Protein AF-A0A3P7J9W4-F1 (afdb_monomer)

Mean predicted aligned error: 9.96 Å

Sequence (194 aa):
MDRKEEIIEPLGSCYSLLPATFELIVKFFDTGDEQLAQITYQTVGCAVRHVGAPAVLAVIPLDIDPNAAVLSTEFTRSWLIPVLRVNLHNAPLAYFASHILPIAVKIYRLGTLDPVPQRLYTTLQMQLWELLPAFCDSPSDLEESFPHLAPVLGAAMNERDDLKLTILSALRRIVRFALQPDAPERVEVYFLSF

Solvent-accessible surface area (backbone atoms only — not comparable to full-atom values): 10965 Å² total; per-residue (Å²): 139,75,79,67,63,76,58,49,56,65,50,52,58,54,59,69,46,45,54,64,52,49,53,51,42,52,54,45,38,74,69,69,42,69,69,49,36,54,52,38,50,51,53,52,21,53,40,21,42,75,71,25,52,71,63,48,39,72,66,56,56,62,83,70,65,62,82,53,94,68,78,78,92,72,57,87,40,56,73,51,52,66,36,47,44,76,22,51,41,64,28,48,45,54,51,45,64,69,60,49,45,52,36,28,53,44,35,46,57,53,33,73,75,43,86,85,56,26,67,61,30,50,50,50,26,50,55,54,53,59,32,49,34,29,35,27,58,38,44,68,39,52,85,74,32,42,74,69,46,47,61,57,52,52,51,45,47,74,78,29,76,87,44,36,66,49,51,52,50,16,52,52,30,37,54,54,50,69,65,40,93,82,51,76,79,80,76,77,77,74,85,70,84,130

InterPro domains:
  IPR012978 RRP12, HEAT domain [PF08161] (39-177)
  IPR052087 Ribosomal RNA-processing protein RRP12 [PTHR48287] (36-176)

Organism: Strongylus vulgaris (NCBI:txid40348)

Radius of gyration: 19.19 Å; Cα contacts (8 Å, |Δi|>4): 168; chains: 1; bounding box: 58×45×49 Å

Secondary structure (DSSP, 8-state):
--SSHHHHHHHHHHHHHHHHHHHHHHHHHTTT-HHHHHHHHHHHHHHHHHT-HHHHHHHS-----TT-SS--SS-TTTTHHHHHHHH--SB-HHHIIIIIHHHHHHHHHHHTT-SSSHHHHHHHHHHHHTTHHHHTTSBSSHHHHHHHHHHHHHHHHHH-GGGHHHHHHHHHHHHHHHTSTTSS----------

Nearest PDB structures (foldseek):
  7wtu-assembly1_K  TM=8.892E-01  e=1.777E-06  Homo sapiens
  6tl3-assembly1_A-2  TM=3.211E-01  e=4.725E+00  Homo sapiens
  5l4k-assembly1_N  TM=2.543E-01  e=7.614E+00  Homo sapiens

Foldseek 3Di:
DDPPVVVVVVVVVVLVCLLVVLVVLVVQVVVVDPVSVVVSLVVLLVCCQPVNDVSSCVSVPQQQDLPDPDGDLCSSSLVVLVSLLVRHAQYAPVCLVPPLQSSLVSLVVVLVPDPPSVVVSVVSSVSSLSSLLSCLQNHNQCVPNVVVCVVVLVVCCVVPVPNVVSSVSSVVNNVVNCPDPPHPDDPPPPPDDD

Structure (mmCIF, N/CA/C/O backbone):
data_AF-A0A3P7J9W4-F1
#
_entry.id   AF-A0A3P7J9W4-F1
#
loop_
_atom_site.group_PDB
_atom_site.id
_atom_site.type_symbol
_atom_site.label_atom_id
_atom_site.label_alt_id
_atom_site.label_comp_id
_atom_site.label_asym_id
_atom_site.label_entity_id
_atom_site.label_seq_id
_atom_site.pdbx_PDB_ins_code
_atom_site.Cartn_x
_atom_site.Cartn_y
_atom_site.Cartn_z
_atom_site.occupancy
_atom_site.B_iso_or_equiv
_atom_site.auth_seq_id
_atom_site.auth_comp_id
_atom_site.auth_asym_id
_atom_site.auth_atom_id
_atom_site.pdbx_PDB_model_num
ATOM 1 N N . MET A 1 1 ? -37.658 14.796 3.992 1.00 41.62 1 MET A N 1
ATOM 2 C CA . MET A 1 1 ? -37.726 14.805 2.526 1.00 41.62 1 MET A CA 1
ATOM 3 C C . MET A 1 1 ? -37.569 16.252 2.097 1.00 41.62 1 MET A C 1
ATOM 5 O O . MET A 1 1 ? -38.422 17.039 2.468 1.00 41.62 1 MET A O 1
ATOM 9 N N . ASP A 1 2 ? -36.488 16.760 1.518 1.00 44.03 2 ASP A N 1
ATOM 10 C CA . ASP A 1 2 ? -35.250 16.158 1.030 1.00 44.03 2 ASP A CA 1
ATOM 11 C C . ASP A 1 2 ? -34.199 17.267 0.917 1.00 44.03 2 ASP A C 1
ATOM 13 O O . ASP A 1 2 ? -34.283 18.121 0.051 1.00 44.03 2 ASP A O 1
ATOM 17 N N . ARG A 1 3 ? -33.219 17.300 1.830 1.00 41.03 3 ARG A N 1
ATOM 18 C CA . ARG A 1 3 ? -32.002 18.131 1.678 1.00 41.03 3 ARG A CA 1
ATOM 19 C C . ARG A 1 3 ? -30.751 17.298 1.400 1.00 41.03 3 ARG A C 1
ATOM 21 O O . ARG A 1 3 ? -29.678 17.853 1.204 1.00 41.03 3 ARG A O 1
ATOM 28 N N . LYS A 1 4 ? -30.879 15.966 1.418 1.00 39.81 4 LYS A N 1
ATOM 29 C CA . LYS A 1 4 ? -29.786 15.051 1.077 1.00 39.81 4 LYS A CA 1
ATOM 30 C C . LYS A 1 4 ? -29.728 14.779 -0.428 1.00 39.81 4 LYS A C 1
ATOM 32 O O . LYS A 1 4 ? -28.630 14.638 -0.939 1.00 39.81 4 LYS A O 1
ATOM 37 N N . GLU A 1 5 ? -30.857 14.780 -1.135 1.00 37.59 5 GLU A N 1
ATOM 38 C CA . GLU A 1 5 ? -30.894 14.465 -2.574 1.00 37.59 5 GLU A CA 1
ATOM 39 C C . GLU A 1 5 ? -30.347 15.597 -3.463 1.00 37.59 5 GLU A C 1
ATOM 41 O O . GLU A 1 5 ? -29.626 15.318 -4.414 1.00 37.59 5 GLU A O 1
ATOM 46 N N . GLU A 1 6 ? -30.540 16.869 -3.093 1.00 40.78 6 GLU A N 1
ATOM 47 C CA . GLU A 1 6 ? -30.066 18.033 -3.874 1.00 40.78 6 GLU A CA 1
ATOM 48 C C . GLU A 1 6 ? -28.531 18.204 -3.899 1.00 40.78 6 GLU A C 1
ATOM 50 O O . GLU A 1 6 ? -27.986 18.853 -4.788 1.00 40.78 6 GLU A O 1
ATOM 55 N N . ILE A 1 7 ? -27.807 17.616 -2.937 1.00 45.72 7 ILE A N 1
ATOM 56 C CA . ILE A 1 7 ? -26.333 17.687 -2.869 1.00 45.72 7 ILE A CA 1
ATOM 57 C C . ILE A 1 7 ? -25.689 16.513 -3.631 1.00 45.72 7 ILE A C 1
ATOM 59 O O . ILE A 1 7 ? -24.556 16.623 -4.104 1.00 45.72 7 ILE A O 1
ATOM 63 N N . ILE A 1 8 ? -26.404 15.394 -3.791 1.00 43.91 8 ILE A N 1
ATOM 64 C CA . ILE A 1 8 ? -25.870 14.168 -4.407 1.00 43.91 8 ILE A CA 1
ATOM 65 C C . ILE A 1 8 ? -25.761 14.306 -5.936 1.00 43.91 8 ILE A C 1
ATOM 67 O O . ILE A 1 8 ? -24.782 13.831 -6.514 1.00 43.91 8 ILE A O 1
ATOM 71 N N . GLU A 1 9 ? -26.691 15.005 -6.593 1.00 41.56 9 GLU A N 1
ATOM 72 C CA . GLU A 1 9 ? -26.644 15.237 -8.048 1.00 41.56 9 GLU A CA 1
ATOM 73 C C . GLU A 1 9 ? -25.405 16.019 -8.541 1.00 41.56 9 GLU A C 1
ATOM 75 O O . GLU A 1 9 ? -24.721 15.532 -9.450 1.00 41.56 9 GLU A O 1
ATOM 80 N N . PRO A 1 10 ? -25.036 17.187 -7.970 1.00 47.75 10 PRO A N 1
ATOM 81 C CA . PRO A 1 10 ? -23.851 17.922 -8.419 1.00 47.75 10 PRO A CA 1
ATOM 82 C C . PRO A 1 10 ? -22.545 17.184 -8.098 1.00 47.75 10 PRO A C 1
ATOM 84 O O . PRO A 1 10 ? -21.592 17.256 -8.877 1.00 47.75 10 PRO A O 1
ATOM 87 N N . LEU A 1 11 ? -22.504 16.422 -6.997 1.00 45.94 11 LEU A N 1
ATOM 88 C CA . LEU A 1 11 ? -21.378 15.541 -6.683 1.00 45.94 11 LEU A CA 1
ATOM 89 C C . LEU A 1 11 ? -21.226 14.447 -7.750 1.00 45.94 11 LEU A C 1
ATOM 91 O O . LEU A 1 11 ? -20.124 14.264 -8.264 1.00 45.94 11 LEU A O 1
ATOM 95 N N . GLY A 1 12 ? -22.315 13.776 -8.143 1.00 53.78 12 GLY A N 1
ATOM 96 C CA . GLY A 1 12 ? -22.308 12.738 -9.184 1.00 53.78 12 GLY A CA 1
ATOM 97 C C . GLY A 1 12 ? -21.793 13.229 -10.542 1.00 53.78 12 GLY A C 1
ATOM 98 O O . GLY A 1 12 ? -21.019 12.532 -11.200 1.00 53.78 12 GLY A O 1
ATOM 99 N N . SER A 1 13 ? -22.140 14.462 -10.926 1.00 54.91 13 SER A N 1
ATOM 100 C CA . SER A 1 13 ? -21.629 15.094 -12.151 1.00 54.91 13 SER A CA 1
ATOM 101 C C . SER A 1 13 ? -20.110 15.332 -12.091 1.00 54.91 13 SER A C 1
ATOM 103 O O . SER A 1 13 ? -19.390 14.986 -13.029 1.00 54.91 13 SER A O 1
ATOM 105 N N . CYS A 1 14 ? -19.580 15.798 -10.954 1.00 54.59 14 CYS A N 1
ATOM 106 C CA . CYS A 1 14 ? -18.133 15.944 -10.746 1.00 54.59 14 CYS A CA 1
ATOM 107 C C . CYS A 1 14 ? -17.393 14.592 -10.684 1.00 54.59 14 CYS A C 1
ATOM 109 O O . CYS A 1 14 ? -16.297 14.472 -11.237 1.00 54.59 14 CYS A O 1
ATOM 111 N N . TYR A 1 15 ? -17.993 13.555 -10.082 1.00 59.12 15 TYR A N 1
ATOM 112 C CA . TYR A 1 15 ? -17.439 12.192 -10.082 1.00 59.12 15 TYR A CA 1
ATOM 113 C C . TYR A 1 15 ? -17.370 11.586 -11.493 1.00 59.12 15 TYR A C 1
ATOM 115 O O . TYR A 1 15 ? -16.468 10.799 -11.773 1.00 59.12 15 TYR A O 1
ATOM 123 N N . SER A 1 16 ? -18.265 11.979 -12.406 1.00 65.06 16 SER A N 1
ATOM 124 C CA . SER A 1 16 ? -18.244 11.503 -13.798 1.00 65.06 16 SER A CA 1
ATOM 125 C C . SER A 1 16 ? -17.066 12.052 -14.619 1.00 65.06 16 SER A C 1
ATOM 127 O O . SER A 1 16 ? -16.602 11.401 -15.553 1.00 65.06 16 SER A O 1
ATOM 129 N N . LEU A 1 17 ? -16.540 13.224 -14.244 1.00 67.25 17 LEU A N 1
ATOM 1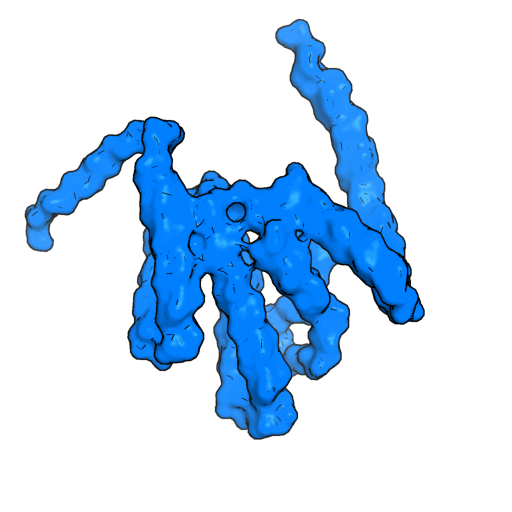30 C CA . LEU A 1 17 ? -15.395 13.869 -14.899 1.00 67.25 17 LEU A CA 1
ATOM 131 C C . LEU A 1 17 ? -14.050 13.429 -14.314 1.00 67.25 17 LEU A C 1
ATOM 133 O O . LEU A 1 17 ? -12.999 13.671 -14.914 1.00 67.25 17 LEU A O 1
ATOM 137 N N . LEU A 1 18 ? -14.083 12.781 -13.150 1.00 69.69 18 LEU A N 1
ATOM 138 C CA . LEU A 1 18 ? -12.914 12.311 -12.417 1.00 69.69 18 LEU A CA 1
ATOM 139 C C . LEU A 1 18 ? -12.002 11.440 -13.307 1.00 69.69 18 LEU A C 1
ATOM 141 O O . LEU A 1 18 ? -10.818 11.763 -13.392 1.00 69.69 18 LEU A O 1
ATOM 145 N N . PRO A 1 19 ? -12.509 10.436 -14.057 1.00 72.38 19 PRO A N 1
ATOM 146 C CA . PRO A 1 19 ? -11.666 9.595 -14.906 1.00 72.38 19 PRO A CA 1
ATOM 147 C C . PRO A 1 19 ? -10.923 10.368 -15.999 1.00 72.38 19 PRO A C 1
ATOM 149 O O . PRO A 1 19 ? -9.704 10.270 -16.106 1.00 72.38 19 PRO A O 1
ATOM 152 N N . ALA A 1 20 ? -11.634 11.207 -16.757 1.00 72.44 20 ALA A N 1
ATOM 153 C CA . ALA A 1 20 ? -11.039 11.996 -17.837 1.00 72.44 20 ALA A CA 1
ATOM 154 C C . ALA A 1 20 ? -10.018 13.022 -17.315 1.00 72.44 20 ALA A C 1
ATOM 156 O O . ALA A 1 20 ? -8.980 13.256 -17.937 1.00 72.44 20 ALA A O 1
ATOM 157 N N . THR A 1 21 ? -10.295 13.612 -16.149 1.00 74.88 21 THR A N 1
ATOM 158 C CA . THR A 1 21 ? -9.387 14.565 -15.499 1.00 74.88 21 THR A CA 1
ATOM 159 C C . THR A 1 21 ? -8.112 13.866 -15.028 1.00 74.88 21 THR A C 1
ATOM 161 O O . THR A 1 21 ? -7.014 14.368 -15.260 1.00 74.88 21 THR A O 1
ATOM 164 N N . PHE A 1 22 ? -8.237 12.681 -14.425 1.00 76.38 22 PHE A N 1
ATOM 165 C CA . PHE A 1 22 ? -7.091 11.891 -13.980 1.00 76.38 22 PHE A CA 1
ATOM 166 C C . PHE A 1 22 ? -6.238 11.366 -15.130 1.00 76.38 22 PHE A C 1
ATOM 168 O O . PHE A 1 22 ? -5.015 11.433 -15.039 1.00 76.38 22 PHE A O 1
ATOM 175 N N . GLU A 1 23 ? -6.845 10.927 -16.234 1.00 77.19 23 GLU A N 1
ATOM 176 C CA . GLU A 1 23 ? -6.083 10.539 -17.424 1.00 77.19 23 GLU A CA 1
ATOM 177 C C . GLU A 1 23 ? -5.259 11.696 -17.996 1.00 77.19 23 GLU A C 1
ATOM 179 O O . GLU A 1 23 ? -4.109 11.498 -18.387 1.00 77.19 23 GLU A O 1
ATOM 184 N N . LEU A 1 24 ? -5.818 12.910 -18.039 1.00 74.44 24 LEU A N 1
ATOM 185 C CA . LEU A 1 24 ? -5.075 14.094 -18.474 1.00 74.44 24 LEU A CA 1
ATOM 186 C C . LEU A 1 24 ? -3.915 14.406 -17.527 1.00 74.44 24 LEU A C 1
ATOM 188 O O . LEU A 1 24 ? -2.810 14.661 -17.993 1.00 74.44 24 LEU A O 1
ATOM 192 N N . ILE A 1 25 ? -4.145 14.335 -16.215 1.00 75.19 25 ILE A N 1
ATOM 193 C CA . ILE A 1 25 ? -3.112 14.555 -15.196 1.00 75.19 25 ILE A CA 1
ATOM 194 C C . ILE A 1 25 ? -1.958 13.552 -15.352 1.00 75.19 25 ILE A C 1
ATOM 196 O O . ILE A 1 25 ? -0.797 13.951 -15.337 1.00 75.19 25 ILE A O 1
ATOM 200 N N . VAL A 1 26 ? -2.260 12.268 -15.565 1.00 78.12 26 VAL A N 1
ATOM 201 C CA . VAL A 1 26 ? -1.230 11.240 -15.800 1.00 78.12 26 VAL A CA 1
ATOM 202 C C . VAL A 1 26 ? -0.476 11.511 -17.103 1.00 78.12 26 VAL A C 1
ATOM 204 O O . VAL A 1 26 ? 0.750 11.497 -17.104 1.00 78.12 26 VAL A O 1
ATOM 207 N N . LYS A 1 27 ? -1.178 11.868 -18.187 1.00 77.38 27 LYS A N 1
ATOM 208 C CA . LYS A 1 27 ? -0.526 12.258 -19.449 1.00 77.38 27 LYS A CA 1
ATOM 209 C C . LYS A 1 27 ? 0.410 13.452 -19.271 1.00 77.38 27 LYS A C 1
ATOM 211 O O . LYS A 1 27 ? 1.461 13.482 -19.899 1.00 77.38 27 LYS A O 1
ATOM 216 N N . PHE A 1 28 ? 0.052 14.424 -18.430 1.00 73.81 28 PHE A N 1
ATOM 217 C CA . PHE A 1 28 ? 0.933 15.546 -18.106 1.00 73.81 28 PHE A CA 1
ATOM 218 C C . PHE A 1 28 ? 2.139 15.116 -17.270 1.00 73.81 28 PHE A C 1
ATOM 220 O O . PHE A 1 28 ? 3.237 15.596 -17.532 1.00 73.81 28 PHE A O 1
ATOM 227 N N . PHE A 1 29 ? 1.982 14.185 -16.327 1.00 74.88 29 PHE A N 1
ATOM 228 C CA . PHE A 1 29 ? 3.124 13.603 -15.616 1.00 74.88 29 PHE A CA 1
ATOM 229 C C . PHE A 1 29 ? 4.119 12.948 -16.585 1.00 74.88 29 PHE A C 1
ATOM 231 O O . PHE A 1 29 ? 5.323 13.197 -16.505 1.00 74.88 29 PHE A O 1
ATOM 238 N N . ASP A 1 30 ? 3.610 12.199 -17.564 1.00 78.62 30 ASP A N 1
ATOM 239 C CA . ASP A 1 30 ? 4.432 11.512 -18.563 1.00 78.62 30 ASP A CA 1
ATOM 240 C C . ASP A 1 30 ? 5.207 12.478 -19.487 1.00 78.62 30 ASP A C 1
ATOM 242 O O . ASP A 1 30 ? 6.165 12.066 -20.141 1.00 78.62 30 ASP A O 1
ATOM 246 N N . THR A 1 31 ? 4.854 13.773 -19.526 1.00 76.88 31 THR A N 1
ATOM 247 C CA . THR A 1 31 ? 5.615 14.785 -20.290 1.00 76.88 31 THR A CA 1
ATOM 248 C C . THR A 1 31 ? 6.961 15.160 -19.659 1.00 76.88 31 THR A C 1
ATOM 250 O O . THR A 1 31 ? 7.780 15.792 -20.326 1.00 76.88 31 THR A O 1
ATOM 253 N N . GLY A 1 32 ? 7.221 14.756 -18.409 1.00 73.81 32 GLY A N 1
ATOM 254 C CA . GLY A 1 32 ? 8.513 14.951 -17.738 1.00 73.81 32 GLY A CA 1
ATOM 255 C C . GLY A 1 32 ? 8.769 16.364 -17.200 1.00 73.81 32 GLY A C 1
ATOM 256 O O . GLY A 1 32 ? 9.891 16.660 -16.794 1.00 73.81 32 GLY A O 1
ATOM 257 N N . ASP A 1 33 ? 7.757 17.235 -17.181 1.00 81.88 33 ASP A N 1
ATOM 258 C CA . ASP A 1 33 ? 7.844 18.563 -16.568 1.00 81.88 33 ASP A CA 1
ATOM 259 C C . ASP A 1 33 ? 7.729 18.469 -15.035 1.00 81.88 33 ASP A C 1
ATOM 261 O O . ASP A 1 33 ? 6.760 17.936 -14.490 1.00 81.88 33 ASP A O 1
ATOM 265 N N . GLU A 1 34 ? 8.724 19.001 -14.324 1.00 80.88 34 GLU A N 1
ATOM 266 C CA . GLU A 1 34 ? 8.813 18.911 -12.861 1.00 80.88 34 GLU A CA 1
ATOM 267 C C . GLU A 1 34 ? 7.679 19.663 -12.140 1.00 80.88 34 GLU A C 1
ATOM 269 O O . GLU A 1 34 ? 7.171 19.200 -11.114 1.00 80.88 34 GLU A O 1
ATOM 274 N N . GLN A 1 35 ? 7.228 20.798 -12.685 1.00 81.19 35 GLN A N 1
ATOM 275 C CA . GLN A 1 35 ? 6.127 21.569 -12.102 1.00 81.19 35 GLN A CA 1
ATOM 276 C C . GLN A 1 35 ? 4.800 20.829 -12.282 1.00 81.19 35 GLN A C 1
ATOM 278 O O . GLN A 1 35 ? 4.011 20.728 -11.335 1.00 81.19 35 GLN A O 1
ATOM 283 N N . LEU A 1 36 ? 4.571 20.257 -13.468 1.00 80.62 36 LEU A N 1
ATOM 284 C CA . LEU A 1 36 ? 3.389 19.434 -13.732 1.00 80.62 36 LEU A CA 1
ATOM 285 C C . LEU A 1 36 ? 3.390 18.157 -12.888 1.00 80.62 36 LEU A C 1
ATOM 287 O O . LEU A 1 36 ? 2.333 17.764 -12.383 1.00 80.62 36 LEU A O 1
ATOM 291 N N . ALA A 1 37 ? 4.556 17.549 -12.658 1.00 80.69 37 ALA A N 1
ATOM 292 C CA . ALA A 1 37 ? 4.684 16.402 -11.768 1.00 80.69 37 ALA A CA 1
ATOM 293 C C . ALA A 1 37 ? 4.274 16.760 -10.331 1.00 80.69 37 ALA A C 1
ATOM 295 O O . ALA A 1 37 ? 3.470 16.053 -9.722 1.00 80.69 37 ALA A O 1
ATOM 296 N N . GLN A 1 38 ? 4.739 17.898 -9.805 1.00 83.75 38 GLN A N 1
ATOM 297 C CA . GLN A 1 38 ? 4.371 18.355 -8.462 1.00 83.75 38 GLN A CA 1
ATOM 298 C C . GLN A 1 38 ? 2.863 18.608 -8.314 1.00 83.75 38 GLN A C 1
ATOM 300 O O . GLN A 1 38 ? 2.253 18.176 -7.329 1.00 83.75 38 GLN A O 1
ATOM 305 N N . ILE A 1 39 ? 2.248 19.274 -9.294 1.00 84.75 39 ILE A N 1
ATOM 306 C CA . ILE A 1 39 ? 0.797 19.521 -9.308 1.00 84.75 39 ILE A CA 1
ATOM 307 C C . ILE A 1 39 ? 0.032 18.194 -9.387 1.00 84.75 39 ILE A C 1
ATOM 309 O O . ILE A 1 39 ? -0.966 18.008 -8.684 1.00 84.75 39 ILE A O 1
ATOM 313 N N . THR A 1 40 ? 0.528 17.245 -10.183 1.00 86.06 40 THR A N 1
ATOM 314 C CA . THR A 1 40 ? -0.031 15.892 -10.294 1.00 86.06 40 THR A CA 1
ATOM 315 C C . THR A 1 40 ? -0.011 15.175 -8.948 1.00 86.06 40 THR A C 1
ATOM 317 O O . THR A 1 40 ? -1.057 14.715 -8.487 1.00 86.06 40 THR A O 1
ATOM 320 N N . TYR A 1 41 ? 1.137 15.153 -8.263 1.00 88.00 41 TYR A N 1
ATOM 321 C CA . TYR A 1 41 ? 1.275 14.539 -6.941 1.00 88.00 41 TYR A CA 1
ATOM 322 C C . TYR A 1 41 ? 0.293 15.119 -5.918 1.00 88.00 41 TYR A C 1
ATOM 324 O O . TYR A 1 41 ? -0.357 14.368 -5.188 1.00 88.00 41 TYR A O 1
ATOM 332 N N . GLN A 1 42 ? 0.154 16.447 -5.878 1.00 88.25 42 GLN A N 1
ATOM 333 C CA . GLN A 1 42 ? -0.770 17.123 -4.965 1.00 88.25 42 GLN A CA 1
ATOM 334 C C . GLN A 1 42 ? -2.230 16.819 -5.300 1.00 88.25 42 GLN A C 1
ATOM 336 O O . GLN A 1 42 ? -3.019 16.528 -4.403 1.00 88.25 42 GLN A O 1
ATOM 341 N N . THR A 1 43 ? -2.586 16.847 -6.583 1.00 89.81 43 THR A N 1
ATOM 342 C CA . THR A 1 43 ? -3.965 16.627 -7.035 1.00 89.81 43 THR A CA 1
ATOM 343 C C . THR A 1 43 ? -4.408 15.194 -6.763 1.00 89.81 43 THR A C 1
ATOM 345 O O . THR A 1 43 ? -5.461 14.971 -6.160 1.00 89.81 43 THR A O 1
ATOM 348 N N . VAL A 1 44 ? -3.573 14.216 -7.128 1.00 90.44 44 VAL A N 1
ATOM 349 C CA . VAL A 1 44 ? -3.824 12.799 -6.838 1.00 90.44 44 VAL A CA 1
ATOM 350 C C . VAL A 1 44 ? -3.838 12.561 -5.331 1.00 90.44 44 VAL A C 1
ATOM 352 O O . VAL A 1 44 ? -4.728 11.877 -4.838 1.00 90.44 44 VAL A O 1
ATOM 355 N N . GLY A 1 45 ? -2.922 13.173 -4.576 1.00 91.94 45 GLY A N 1
ATOM 356 C CA . GLY A 1 45 ? -2.904 13.083 -3.117 1.00 91.94 45 GLY A CA 1
ATOM 357 C C . GLY A 1 45 ? -4.195 13.584 -2.468 1.00 91.94 45 GLY A C 1
ATOM 358 O O . GLY A 1 45 ? -4.811 12.874 -1.67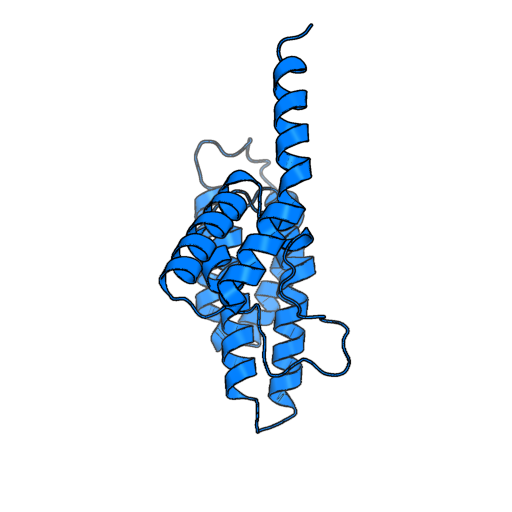2 1.00 91.94 45 GLY A O 1
ATOM 359 N N . CYS A 1 46 ? -4.668 14.765 -2.869 1.00 90.00 46 CYS A N 1
ATOM 360 C CA . CYS A 1 46 ? -5.945 15.312 -2.415 1.00 90.00 46 CYS A CA 1
ATOM 361 C C . CYS A 1 46 ? -7.114 14.374 -2.728 1.00 90.00 46 CYS A C 1
ATOM 363 O O . CYS A 1 46 ? -7.985 14.181 -1.877 1.00 90.00 46 CYS A O 1
ATOM 365 N N . ALA A 1 47 ? -7.122 13.765 -3.913 1.00 90.06 47 ALA A N 1
ATOM 366 C CA . ALA A 1 47 ? -8.158 12.815 -4.285 1.00 90.06 47 ALA A CA 1
ATOM 367 C C . ALA A 1 47 ? -8.079 11.515 -3.484 1.00 90.06 47 ALA A C 1
ATOM 369 O O . ALA A 1 47 ? -9.098 11.072 -2.968 1.00 90.06 47 ALA A O 1
ATOM 370 N N . VAL A 1 48 ? -6.890 10.945 -3.277 1.00 91.88 48 VAL A N 1
ATOM 371 C CA . VAL A 1 48 ? -6.714 9.762 -2.417 1.00 91.88 48 VAL A CA 1
ATOM 372 C C . VAL A 1 48 ? -7.271 10.028 -1.018 1.00 91.88 48 VAL A C 1
ATOM 374 O O . VAL A 1 48 ? -7.961 9.171 -0.469 1.00 91.88 48 VAL A O 1
ATOM 377 N N . ARG A 1 49 ? -7.032 11.226 -0.472 1.00 91.00 49 ARG A N 1
ATOM 378 C CA . ARG A 1 49 ? -7.467 11.606 0.875 1.00 91.00 49 ARG A CA 1
ATOM 379 C C . ARG A 1 49 ? -8.980 11.803 1.015 1.00 91.00 49 ARG A C 1
ATOM 381 O O . ARG A 1 49 ? -9.530 11.447 2.052 1.00 91.00 49 ARG A O 1
ATOM 388 N N . HIS A 1 50 ? -9.638 12.402 0.019 1.00 88.56 50 HIS A N 1
ATOM 389 C CA . HIS A 1 50 ? -11.050 12.812 0.127 1.00 88.56 50 HIS A CA 1
ATOM 390 C C . HIS A 1 50 ? -12.021 11.923 -0.659 1.00 88.56 50 HIS A C 1
ATOM 392 O O . HIS A 1 50 ? -13.176 11.790 -0.268 1.00 88.56 50 HIS A O 1
ATOM 398 N N . VAL A 1 51 ? -11.567 11.323 -1.760 1.00 89.31 51 VAL A N 1
ATOM 399 C CA . VAL A 1 51 ? -12.343 10.379 -2.582 1.00 89.31 51 VAL A CA 1
ATOM 400 C C . VAL A 1 51 ? -12.082 8.936 -2.146 1.00 89.31 51 VAL A C 1
ATOM 402 O O . VAL A 1 51 ? -12.988 8.109 -2.184 1.00 89.31 51 VAL A O 1
ATOM 405 N N . GLY A 1 52 ? -10.862 8.642 -1.691 1.00 88.25 52 GLY A N 1
ATOM 406 C CA . GLY A 1 52 ? -10.454 7.328 -1.202 1.00 88.25 52 GLY A CA 1
ATOM 407 C C . GLY A 1 52 ? -9.548 6.583 -2.183 1.00 88.25 52 GLY A C 1
ATOM 408 O O . GLY A 1 52 ? -9.733 6.620 -3.402 1.00 88.25 52 GLY A O 1
ATOM 409 N N . ALA A 1 53 ? -8.568 5.860 -1.637 1.00 90.38 53 ALA A N 1
ATOM 410 C CA . ALA A 1 53 ? -7.597 5.107 -2.429 1.00 90.38 53 ALA A CA 1
ATOM 411 C C . ALA A 1 53 ? -8.220 4.085 -3.402 1.00 90.38 53 ALA A C 1
ATOM 413 O O . ALA A 1 53 ? -7.773 4.061 -4.547 1.00 90.38 53 ALA A O 1
ATOM 414 N N . PRO A 1 54 ? -9.252 3.292 -3.035 1.00 89.94 54 PRO A N 1
ATOM 415 C CA . PRO A 1 54 ? -9.831 2.318 -3.963 1.00 89.94 54 PRO A CA 1
ATOM 416 C C . PRO A 1 54 ? -10.425 2.961 -5.222 1.00 89.94 54 PRO A C 1
ATOM 418 O O . PRO A 1 54 ? -10.217 2.463 -6.323 1.00 89.94 54 PRO A O 1
ATOM 421 N N . ALA A 1 55 ? -11.120 4.092 -5.071 1.00 87.88 55 ALA A N 1
ATOM 422 C CA . ALA A 1 55 ? -11.737 4.805 -6.187 1.00 87.88 55 ALA A CA 1
ATOM 423 C C . ALA A 1 55 ? -10.688 5.450 -7.105 1.00 87.88 55 ALA A C 1
ATOM 425 O O . ALA A 1 55 ? -10.798 5.360 -8.325 1.00 87.88 55 ALA A O 1
ATOM 426 N N . VAL A 1 56 ? -9.637 6.047 -6.531 1.00 89.50 56 VAL A N 1
ATOM 427 C CA . VAL A 1 56 ? -8.531 6.612 -7.323 1.00 89.50 56 VAL A CA 1
ATOM 428 C C . VAL A 1 56 ? -7.774 5.513 -8.068 1.00 89.50 56 VAL A C 1
ATOM 430 O O . VAL A 1 56 ? -7.515 5.662 -9.257 1.00 89.50 56 VAL A O 1
ATOM 433 N N . LEU A 1 57 ? -7.464 4.393 -7.411 1.00 89.69 57 LEU A N 1
ATOM 434 C CA . LEU A 1 57 ? -6.730 3.281 -8.024 1.00 89.69 57 LEU A CA 1
ATOM 435 C C . LEU A 1 57 ? -7.556 2.488 -9.048 1.00 89.69 57 LEU A C 1
ATOM 437 O O . LEU A 1 57 ? -6.975 1.806 -9.887 1.00 89.69 57 LEU A O 1
ATOM 441 N N . ALA A 1 58 ? -8.887 2.597 -9.024 1.00 87.94 58 ALA A N 1
ATOM 442 C CA . ALA A 1 58 ? -9.743 2.080 -10.092 1.00 87.94 58 ALA A CA 1
ATOM 443 C C . ALA A 1 58 ? -9.601 2.886 -11.397 1.00 87.94 58 ALA A C 1
ATOM 445 O O . ALA A 1 58 ? -9.772 2.333 -12.480 1.00 87.94 58 ALA A O 1
ATOM 446 N N . VAL A 1 59 ? -9.278 4.179 -11.291 1.00 86.44 59 VAL A N 1
ATOM 447 C CA . VAL A 1 59 ? -9.053 5.076 -12.435 1.00 86.44 59 VAL A CA 1
ATOM 448 C C . VAL A 1 59 ? -7.585 5.069 -12.860 1.00 86.44 59 VAL A C 1
ATOM 450 O O . VAL A 1 59 ? -7.285 4.975 -14.047 1.00 86.44 59 VAL A O 1
ATOM 453 N N . ILE A 1 60 ? -6.667 5.156 -11.894 1.00 86.25 60 ILE A N 1
ATOM 454 C CA . ILE A 1 60 ? -5.219 5.125 -12.111 1.00 86.25 60 ILE A CA 1
ATOM 455 C C . ILE A 1 60 ? -4.641 3.896 -11.393 1.00 86.25 60 ILE A C 1
ATOM 457 O O . ILE A 1 60 ? -4.141 4.016 -10.270 1.00 86.25 60 ILE A O 1
ATOM 461 N N . PRO A 1 61 ? -4.695 2.700 -12.004 1.00 86.56 61 PRO A N 1
ATOM 462 C CA . PRO A 1 61 ? -4.105 1.513 -11.399 1.00 86.56 61 PRO A CA 1
ATOM 463 C C . PRO A 1 61 ? -2.582 1.639 -11.321 1.00 86.56 61 PRO A C 1
ATOM 465 O O . PRO A 1 61 ? -1.971 2.363 -12.101 1.00 86.56 61 PRO A O 1
ATOM 468 N N . LEU A 1 62 ? -1.941 0.895 -10.417 1.00 84.75 62 LEU A N 1
ATOM 469 C CA . LEU A 1 62 ? -0.474 0.858 -10.296 1.00 84.75 62 LEU A CA 1
ATOM 470 C C . LEU A 1 62 ? 0.225 0.213 -11.513 1.00 84.75 62 LEU A C 1
ATOM 472 O O . LEU A 1 62 ? 1.450 0.218 -11.566 1.00 84.75 62 LEU A O 1
ATOM 476 N N . ASP A 1 63 ? -0.530 -0.355 -12.461 1.00 83.06 63 ASP A N 1
ATOM 477 C CA . ASP A 1 63 ? -0.038 -1.143 -13.604 1.00 83.06 63 ASP A CA 1
ATOM 478 C C . ASP A 1 63 ? 0.896 -2.296 -13.203 1.00 83.06 63 ASP A C 1
ATOM 480 O O . ASP A 1 63 ? 1.847 -2.639 -13.904 1.00 83.06 63 ASP A O 1
ATOM 484 N N . ILE A 1 64 ? 0.612 -2.925 -12.059 1.00 81.81 64 ILE A N 1
ATOM 485 C CA . ILE A 1 64 ? 1.307 -4.132 -11.613 1.00 81.81 64 ILE A CA 1
ATOM 486 C C . ILE A 1 64 ? 0.278 -5.249 -11.494 1.00 81.81 64 ILE A C 1
ATOM 488 O O . ILE A 1 64 ? -0.491 -5.291 -10.536 1.00 81.81 64 ILE A O 1
ATOM 492 N N . ASP A 1 65 ? 0.262 -6.148 -12.476 1.00 77.19 65 ASP A N 1
ATOM 493 C CA . ASP A 1 65 ? -0.607 -7.320 -12.448 1.00 77.19 65 ASP A CA 1
ATOM 494 C C . ASP A 1 65 ? 0.033 -8.434 -11.596 1.00 77.19 65 ASP A C 1
ATOM 496 O O . ASP A 1 65 ? 1.057 -9.002 -11.997 1.00 77.19 65 ASP A O 1
ATOM 500 N N . PRO A 1 66 ? -0.547 -8.794 -10.434 1.00 70.75 66 PRO A N 1
ATOM 501 C CA . PRO A 1 66 ? -0.025 -9.881 -9.607 1.00 70.75 66 PRO A CA 1
ATOM 502 C C . PRO A 1 66 ? -0.099 -11.255 -10.302 1.00 70.75 66 PRO A C 1
ATOM 504 O O . PRO A 1 66 ? 0.647 -12.168 -9.925 1.00 70.75 66 PRO A O 1
ATOM 507 N N . ASN A 1 67 ? -0.954 -11.407 -11.320 1.00 74.38 67 ASN A N 1
ATOM 508 C CA . ASN A 1 67 ? -1.167 -12.653 -12.057 1.00 74.38 67 ASN A CA 1
ATOM 509 C C . ASN A 1 67 ? -0.302 -12.775 -13.319 1.00 74.38 67 ASN A C 1
ATOM 511 O O . ASN A 1 67 ? -0.221 -13.863 -13.894 1.00 74.38 67 ASN A O 1
ATOM 515 N N . ALA A 1 68 ? 0.386 -11.708 -13.733 1.00 74.38 68 ALA A N 1
ATOM 516 C CA . ALA A 1 68 ? 1.238 -11.749 -14.910 1.00 74.38 68 ALA A CA 1
ATOM 517 C C . ALA A 1 68 ? 2.407 -12.740 -14.735 1.00 74.38 68 ALA A C 1
ATOM 519 O O . ALA A 1 68 ? 3.003 -12.897 -13.656 1.00 74.38 68 ALA A O 1
ATOM 520 N N . ALA A 1 69 ? 2.749 -13.425 -15.831 1.00 69.62 69 ALA A N 1
ATOM 521 C CA . ALA A 1 69 ? 3.885 -14.344 -15.875 1.00 69.62 69 ALA A CA 1
ATOM 522 C C . ALA A 1 69 ? 5.224 -13.597 -15.745 1.00 69.62 69 ALA A C 1
ATOM 524 O O . ALA A 1 69 ? 6.136 -14.084 -15.080 1.00 69.62 69 ALA A O 1
ATOM 525 N N . VAL A 1 70 ? 5.309 -12.396 -16.328 1.00 69.06 70 VAL A N 1
ATOM 526 C CA . VAL A 1 70 ? 6.469 -11.499 -16.285 1.00 69.06 70 VAL A CA 1
ATOM 527 C C . VAL A 1 70 ? 5.983 -10.106 -15.896 1.00 69.06 70 VAL A C 1
ATOM 529 O O . VAL A 1 70 ? 5.013 -9.614 -16.470 1.00 69.06 70 VAL A O 1
ATOM 532 N N . LEU A 1 71 ? 6.640 -9.480 -14.918 1.00 73.62 71 LEU A N 1
ATOM 533 C CA . LEU A 1 71 ? 6.387 -8.084 -14.563 1.00 73.62 71 LEU A CA 1
ATOM 534 C C . LEU A 1 71 ? 7.237 -7.158 -15.433 1.00 73.62 71 LEU A C 1
ATOM 536 O O . LEU A 1 71 ? 8.380 -7.483 -15.755 1.00 73.62 71 LEU A O 1
ATOM 540 N N . SER A 1 72 ? 6.685 -5.994 -15.779 1.00 71.50 72 SER A N 1
ATOM 541 C CA . SER A 1 72 ? 7.462 -4.926 -16.411 1.00 71.50 72 SER A CA 1
ATOM 542 C C . SER A 1 72 ? 8.604 -4.488 -15.492 1.00 71.50 72 SER A C 1
ATOM 544 O O . SER A 1 72 ? 8.429 -4.379 -14.280 1.00 71.50 72 SER A O 1
ATOM 546 N N . THR A 1 73 ? 9.766 -4.205 -16.073 1.00 70.81 73 THR A N 1
ATOM 547 C CA . THR A 1 73 ? 10.924 -3.655 -15.356 1.00 70.81 73 THR A CA 1
ATOM 548 C C . THR A 1 73 ? 10.875 -2.134 -15.221 1.00 70.81 73 THR A C 1
ATOM 550 O O . THR A 1 73 ? 11.721 -1.566 -14.539 1.00 70.81 73 THR A O 1
ATOM 553 N N . GLU A 1 74 ? 9.921 -1.462 -15.871 1.00 73.44 74 GLU A N 1
ATOM 554 C CA . GLU A 1 74 ? 9.867 0.005 -15.917 1.00 73.44 74 GLU A CA 1
ATOM 555 C C . GLU A 1 74 ? 9.027 0.612 -14.787 1.00 73.44 74 GLU A C 1
ATOM 557 O O . GLU A 1 74 ? 9.303 1.730 -14.366 1.00 73.44 74 GLU A O 1
ATOM 562 N N . PHE A 1 75 ? 8.035 -0.126 -14.263 1.00 81.88 75 PHE A N 1
ATOM 563 C CA . PHE A 1 75 ? 7.140 0.304 -13.175 1.00 81.88 75 PHE A CA 1
ATOM 564 C C . PHE A 1 75 ? 6.731 1.785 -13.255 1.00 81.88 75 PHE A C 1
ATOM 566 O O . PHE A 1 75 ? 6.863 2.538 -12.284 1.00 81.88 75 PHE A O 1
ATOM 573 N N . THR A 1 76 ? 6.216 2.199 -14.413 1.00 81.25 76 THR A N 1
ATOM 574 C CA . THR A 1 76 ? 5.958 3.602 -14.778 1.00 81.25 76 THR A CA 1
ATOM 575 C C . THR A 1 76 ? 5.052 4.338 -13.787 1.00 81.25 76 THR A C 1
ATOM 577 O O . THR A 1 76 ? 5.148 5.550 -13.644 1.00 81.25 76 THR A O 1
ATOM 580 N N . ARG A 1 77 ? 4.209 3.614 -13.037 1.00 86.81 77 ARG A N 1
ATOM 581 C CA . ARG A 1 77 ? 3.287 4.169 -12.030 1.00 86.81 77 ARG A CA 1
ATOM 582 C C . ARG A 1 77 ? 3.714 3.955 -10.575 1.00 86.81 77 ARG A C 1
ATOM 584 O O . ARG A 1 77 ? 2.939 4.203 -9.653 1.00 86.81 77 ARG A O 1
ATOM 591 N N . SER A 1 78 ? 4.963 3.552 -10.340 1.00 88.00 78 SER A N 1
ATOM 592 C CA . SER A 1 78 ? 5.535 3.419 -8.988 1.00 88.00 78 SER A CA 1
ATOM 593 C C . SER A 1 78 ? 5.526 4.733 -8.194 1.00 88.00 78 SER A C 1
ATOM 595 O O . SER A 1 78 ? 5.461 4.707 -6.964 1.00 88.00 78 SER A O 1
ATOM 597 N N . TRP A 1 79 ? 5.490 5.881 -8.879 1.00 88.88 79 TRP A N 1
ATOM 598 C CA . TRP A 1 79 ? 5.352 7.208 -8.275 1.00 88.88 79 TRP A CA 1
ATOM 599 C C . TRP A 1 79 ? 4.064 7.388 -7.455 1.00 88.88 79 TRP A C 1
ATOM 601 O O . TRP A 1 79 ? 4.024 8.231 -6.561 1.00 88.88 79 TRP A O 1
ATOM 611 N N . LEU A 1 80 ? 3.024 6.580 -7.688 1.00 91.50 80 LEU A N 1
ATOM 612 C CA . LEU A 1 80 ? 1.796 6.611 -6.889 1.00 91.50 80 LEU A CA 1
ATOM 613 C C . LEU A 1 80 ? 2.008 6.095 -5.463 1.00 91.50 80 LEU A C 1
ATOM 615 O O . LEU A 1 80 ? 1.300 6.512 -4.550 1.00 91.50 80 LEU A O 1
ATOM 619 N N . ILE A 1 81 ? 2.982 5.210 -5.238 1.00 93.31 81 ILE A N 1
ATOM 620 C CA . ILE A 1 81 ? 3.223 4.604 -3.923 1.00 93.31 81 ILE A CA 1
ATOM 621 C C . ILE A 1 81 ? 3.544 5.664 -2.852 1.00 93.31 81 ILE A C 1
ATOM 623 O O . ILE A 1 81 ? 2.860 5.684 -1.825 1.00 93.31 81 ILE A O 1
ATOM 627 N N . PRO A 1 82 ? 4.504 6.594 -3.046 1.00 92.19 82 PRO A N 1
ATOM 628 C CA . PRO A 1 82 ? 4.732 7.661 -2.072 1.00 92.19 82 PRO A CA 1
ATOM 629 C C . PRO A 1 82 ? 3.524 8.598 -1.909 1.00 92.19 82 PRO A C 1
ATOM 631 O O . PRO A 1 82 ? 3.293 9.079 -0.800 1.00 92.19 82 PRO A O 1
ATOM 634 N N . VAL A 1 83 ? 2.714 8.811 -2.956 1.00 93.56 83 VAL A N 1
ATOM 635 C CA . VAL A 1 83 ? 1.470 9.601 -2.860 1.00 93.56 83 VAL A CA 1
ATOM 636 C C . VAL A 1 83 ? 0.464 8.923 -1.945 1.00 93.56 83 VAL A C 1
ATOM 638 O O . VAL A 1 83 ? -0.059 9.564 -1.034 1.00 93.56 83 VAL A O 1
ATOM 641 N N . LEU A 1 84 ? 0.218 7.62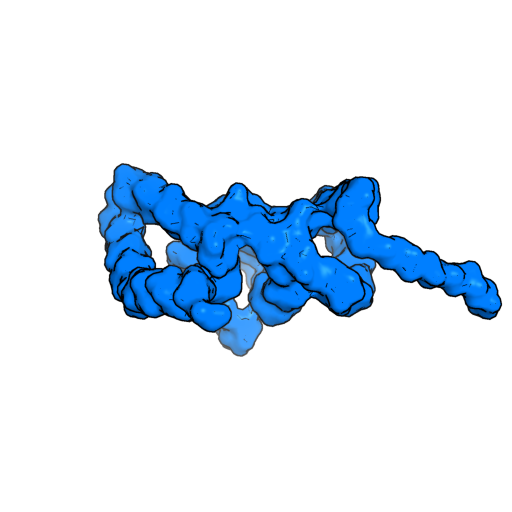8 -2.152 1.00 94.06 84 LEU A N 1
ATOM 642 C CA . LEU A 1 84 ? -0.666 6.831 -1.306 1.00 94.06 84 LEU A CA 1
ATOM 643 C C . LEU A 1 84 ? -0.179 6.871 0.142 1.00 94.06 84 LEU A C 1
ATOM 645 O O . LEU A 1 84 ? -0.945 7.205 1.042 1.00 94.06 84 LEU A O 1
ATOM 649 N N . ARG A 1 85 ? 1.114 6.621 0.369 1.00 93.81 85 ARG A N 1
ATOM 650 C CA . ARG A 1 85 ? 1.708 6.546 1.710 1.00 93.81 85 ARG A CA 1
ATOM 651 C C . ARG A 1 85 ? 1.393 7.758 2.592 1.00 93.81 85 ARG A C 1
ATOM 653 O O . ARG A 1 85 ? 1.206 7.583 3.793 1.00 93.81 85 ARG A O 1
ATOM 660 N N . VAL A 1 86 ? 1.375 8.966 2.026 1.00 93.75 86 VAL A N 1
ATOM 661 C CA . VAL A 1 86 ? 1.169 10.210 2.792 1.00 93.75 86 VAL A CA 1
ATOM 662 C C . VAL A 1 86 ? -0.272 1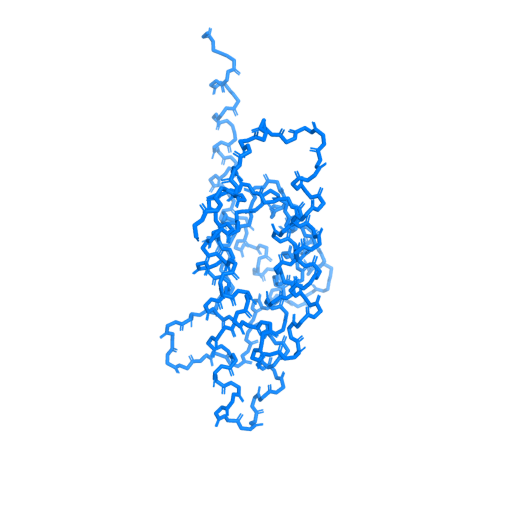0.727 2.765 1.00 93.75 86 VAL A C 1
ATOM 664 O O . VAL A 1 86 ? -0.617 11.568 3.592 1.00 93.75 86 VAL A O 1
ATOM 667 N N . ASN A 1 87 ? -1.111 10.238 1.844 1.00 93.06 87 ASN A N 1
ATOM 668 C CA . ASN A 1 87 ? -2.484 10.725 1.663 1.00 93.06 87 ASN A CA 1
ATOM 669 C C . ASN A 1 87 ? -3.574 9.708 2.023 1.00 93.06 87 ASN A C 1
ATOM 671 O O . ASN A 1 87 ? -4.747 10.076 2.042 1.00 93.06 87 ASN A O 1
ATOM 675 N N . LEU A 1 88 ? -3.215 8.452 2.303 1.00 92.75 88 LEU A N 1
ATOM 676 C CA . LEU A 1 88 ? -4.155 7.440 2.779 1.00 92.75 88 LEU A CA 1
ATOM 677 C C . LEU A 1 88 ? -4.834 7.910 4.069 1.00 92.75 88 LEU A C 1
ATOM 679 O O . LEU A 1 88 ? -4.179 8.260 5.049 1.00 92.75 88 LEU A O 1
ATOM 683 N N . HIS A 1 89 ? -6.160 7.903 4.044 1.00 88.19 89 HIS A N 1
ATOM 684 C CA . HIS A 1 89 ? -7.012 8.258 5.166 1.00 88.19 89 HIS A CA 1
ATOM 685 C C . HIS A 1 89 ? -8.331 7.498 5.034 1.00 88.19 89 HIS A C 1
ATOM 687 O O . HIS A 1 89 ? -8.870 7.417 3.929 1.00 88.19 89 HIS A O 1
ATOM 693 N N . ASN A 1 90 ? -8.851 6.960 6.140 1.00 87.25 90 ASN A N 1
ATOM 694 C CA . ASN A 1 90 ? -10.093 6.181 6.164 1.00 87.25 90 ASN A CA 1
ATOM 695 C C . ASN A 1 90 ? -10.119 5.048 5.115 1.00 87.25 90 ASN A C 1
ATOM 697 O O . ASN A 1 90 ? -11.110 4.859 4.407 1.00 87.25 90 ASN A O 1
ATOM 701 N N . ALA A 1 91 ? -8.989 4.359 4.939 1.00 89.62 91 ALA A N 1
ATOM 702 C CA . ALA A 1 91 ? -8.814 3.366 3.885 1.00 89.62 91 ALA A CA 1
ATOM 703 C C . ALA A 1 91 ? -9.066 1.945 4.421 1.00 89.62 91 ALA A C 1
ATOM 705 O O . ALA A 1 91 ? -8.564 1.614 5.496 1.00 89.62 91 ALA A O 1
ATOM 706 N N . PRO A 1 92 ? -9.777 1.081 3.675 1.00 92.19 92 PRO A N 1
ATOM 707 C CA . PRO A 1 92 ? -10.069 -0.273 4.133 1.00 92.19 92 PRO A CA 1
ATOM 708 C C . PRO A 1 92 ? -8.814 -1.154 4.123 1.00 92.19 92 PRO A C 1
ATOM 710 O O . PRO A 1 92 ? -8.123 -1.272 3.104 1.00 92.19 92 PRO A O 1
ATOM 713 N N . LEU A 1 93 ? -8.540 -1.829 5.237 1.00 93.56 93 LEU A N 1
ATOM 714 C CA . LEU A 1 93 ? -7.490 -2.841 5.366 1.00 93.56 93 LEU A CA 1
ATOM 715 C C . LEU A 1 93 ? -7.733 -4.025 4.431 1.00 93.56 93 LEU A C 1
ATOM 717 O O . LEU A 1 93 ? -6.761 -4.591 3.919 1.00 93.56 93 LEU A O 1
ATOM 721 N N . ALA A 1 94 ? -8.997 -4.358 4.137 1.00 93.81 94 ALA A N 1
ATOM 722 C CA . ALA A 1 94 ? -9.332 -5.354 3.122 1.00 93.81 94 ALA A CA 1
ATOM 723 C C . ALA A 1 94 ? -8.684 -5.027 1.771 1.00 93.81 94 ALA A C 1
ATOM 725 O O . ALA A 1 94 ? -8.221 -5.932 1.074 1.00 93.81 94 ALA A O 1
ATOM 726 N N . TYR A 1 95 ? -8.604 -3.744 1.398 1.00 93.50 95 TYR A N 1
ATOM 727 C CA . TYR A 1 95 ? -7.994 -3.332 0.134 1.00 93.50 95 TYR A CA 1
ATOM 728 C C . TYR A 1 95 ? -6.485 -3.577 0.129 1.00 93.50 95 TYR A C 1
ATOM 730 O O . TYR A 1 95 ? -5.952 -4.109 -0.846 1.00 93.50 95 TYR A O 1
ATOM 738 N N . PHE A 1 96 ? -5.795 -3.285 1.237 1.00 94.56 96 PHE A N 1
ATOM 739 C CA . PHE A 1 96 ? -4.385 -3.652 1.371 1.00 94.56 96 PHE A CA 1
ATOM 740 C C . PHE A 1 96 ? -4.196 -5.168 1.217 1.00 94.56 96 PHE A C 1
ATOM 742 O O . PHE A 1 96 ? -3.362 -5.603 0.424 1.00 94.56 96 PHE A O 1
ATOM 749 N N . ALA A 1 97 ? -5.002 -5.967 1.921 1.00 93.50 97 ALA A N 1
ATOM 750 C CA . ALA A 1 97 ? -4.899 -7.424 1.913 1.00 93.50 97 ALA A CA 1
ATOM 751 C C . ALA A 1 97 ? -5.182 -8.051 0.534 1.00 93.50 97 ALA A C 1
ATOM 753 O O . ALA A 1 97 ? -4.515 -9.008 0.148 1.00 93.50 97 ALA A O 1
ATOM 754 N N . SER A 1 98 ? -6.153 -7.513 -0.209 1.00 92.00 98 SER A N 1
ATOM 755 C CA . SER A 1 98 ? -6.621 -8.087 -1.481 1.00 92.00 98 SER A CA 1
ATOM 756 C C . SER A 1 98 ? -5.929 -7.532 -2.728 1.00 92.00 98 SER A C 1
ATOM 758 O O . SER A 1 98 ? -5.828 -8.254 -3.715 1.00 92.00 98 SER A O 1
ATOM 760 N N . HIS A 1 99 ? -5.439 -6.286 -2.705 1.00 91.19 99 HIS A N 1
ATOM 761 C CA . HIS A 1 99 ? -4.874 -5.630 -3.892 1.00 91.19 99 HIS A CA 1
ATOM 762 C C . HIS A 1 99 ? -3.375 -5.350 -3.756 1.00 91.19 99 HIS A C 1
ATOM 764 O O . HIS A 1 99 ? -2.613 -5.641 -4.673 1.00 91.19 99 HIS A O 1
ATOM 770 N N . ILE A 1 100 ? -2.921 -4.820 -2.616 1.00 93.31 100 ILE A N 1
ATOM 771 C CA . ILE A 1 100 ? -1.523 -4.379 -2.443 1.00 93.31 100 ILE A CA 1
ATOM 772 C C . ILE A 1 100 ? -0.609 -5.539 -2.035 1.00 93.31 100 ILE A C 1
ATOM 774 O O . ILE A 1 100 ? 0.465 -5.738 -2.609 1.00 93.31 100 ILE A O 1
ATOM 778 N N . LEU A 1 101 ? -1.035 -6.330 -1.051 1.00 93.31 101 LEU A N 1
ATOM 779 C CA . L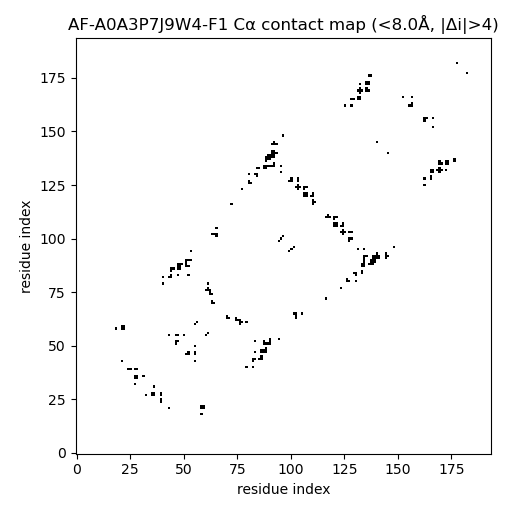EU A 1 101 ? -0.245 -7.421 -0.491 1.00 93.31 101 LEU A CA 1
ATOM 780 C C . LEU A 1 101 ? 0.100 -8.518 -1.519 1.00 93.31 101 LEU A C 1
ATOM 782 O O . LEU A 1 101 ? 1.269 -8.916 -1.563 1.00 93.31 101 LEU A O 1
ATOM 786 N N . PRO A 1 102 ? -0.821 -8.981 -2.392 1.00 92.06 102 PRO A N 1
ATOM 787 C CA . PRO A 1 102 ? -0.486 -9.983 -3.406 1.00 92.06 102 PRO A CA 1
ATOM 788 C C . PRO A 1 102 ? 0.607 -9.508 -4.367 1.00 92.06 102 PRO A C 1
ATOM 790 O O . PRO A 1 102 ? 1.487 -10.290 -4.735 1.00 92.06 102 PRO A O 1
ATOM 793 N N . ILE A 1 103 ? 0.602 -8.216 -4.714 1.00 91.19 103 ILE A N 1
ATOM 794 C CA . ILE A 1 103 ? 1.627 -7.599 -5.559 1.00 91.19 103 ILE A CA 1
ATOM 795 C C . ILE A 1 103 ? 2.990 -7.638 -4.853 1.00 91.19 103 ILE A C 1
ATOM 797 O O . ILE A 1 103 ? 3.974 -8.102 -5.434 1.00 91.19 103 ILE A O 1
ATOM 801 N N . ALA A 1 104 ? 3.052 -7.226 -3.582 1.00 91.88 104 ALA A N 1
ATOM 802 C CA . ALA A 1 104 ? 4.293 -7.239 -2.804 1.00 91.88 104 ALA A CA 1
ATOM 803 C C . ALA A 1 104 ? 4.888 -8.656 -2.681 1.00 91.88 104 ALA A C 1
ATOM 805 O O . ALA A 1 104 ? 6.092 -8.851 -2.870 1.00 91.88 104 ALA A O 1
ATOM 806 N N . VAL A 1 105 ? 4.043 -9.663 -2.426 1.00 90.06 105 VAL A N 1
ATOM 807 C CA . VAL A 1 105 ? 4.460 -11.073 -2.329 1.00 90.06 105 VAL A CA 1
ATOM 808 C C . VAL A 1 105 ? 4.961 -11.607 -3.675 1.00 90.06 105 VAL A C 1
ATOM 810 O O . VAL A 1 105 ? 5.973 -12.311 -3.719 1.00 90.06 105 VAL A O 1
ATOM 813 N N . LYS A 1 106 ? 4.292 -11.269 -4.784 1.00 87.25 106 LYS A N 1
ATOM 814 C CA . LYS A 1 106 ? 4.716 -11.671 -6.133 1.00 87.25 106 LYS A CA 1
ATOM 815 C C . LYS A 1 106 ? 6.083 -11.084 -6.489 1.00 87.25 106 LYS A C 1
ATOM 817 O O . LYS A 1 106 ? 6.957 -11.832 -6.927 1.00 87.25 106 LYS A O 1
ATOM 822 N N . ILE A 1 107 ? 6.281 -9.783 -6.264 1.00 87.00 107 ILE A N 1
ATOM 823 C CA . ILE A 1 107 ? 7.557 -9.103 -6.535 1.00 87.00 107 ILE A CA 1
ATOM 824 C C . ILE A 1 107 ? 8.680 -9.713 -5.689 1.00 87.00 107 ILE A C 1
ATOM 826 O O . ILE A 1 107 ? 9.761 -9.976 -6.212 1.00 87.00 107 ILE A O 1
ATOM 830 N N . TYR A 1 108 ? 8.416 -10.010 -4.412 1.00 87.50 108 TYR A N 1
ATOM 831 C CA . TYR A 1 108 ? 9.379 -10.689 -3.543 1.00 87.50 108 TYR A CA 1
ATOM 832 C C . TYR A 1 108 ? 9.813 -12.050 -4.115 1.00 87.50 108 TYR A C 1
ATOM 834 O O . TYR A 1 108 ? 11.009 -12.305 -4.251 1.00 87.50 108 TYR A O 1
ATOM 842 N N . ARG A 1 109 ? 8.857 -12.891 -4.540 1.00 84.50 109 ARG A N 1
ATOM 843 C CA . ARG A 1 109 ? 9.151 -14.202 -5.150 1.00 84.50 109 ARG A CA 1
ATOM 844 C C . ARG A 1 109 ? 9.959 -14.081 -6.444 1.00 84.50 109 ARG A C 1
ATOM 846 O O . ARG A 1 109 ? 10.874 -14.867 -6.664 1.00 84.50 109 ARG A O 1
ATOM 853 N N . LEU A 1 110 ? 9.662 -13.094 -7.287 1.00 79.88 110 LEU A N 1
ATOM 854 C CA . LEU A 1 110 ? 10.431 -12.856 -8.513 1.00 79.88 110 LEU A CA 1
ATOM 855 C C . LEU A 1 110 ? 11.852 -12.357 -8.213 1.00 79.88 110 LEU A C 1
ATOM 857 O O . LEU A 1 110 ? 12.805 -12.820 -8.833 1.00 79.88 110 LEU A O 1
ATOM 861 N N . GLY A 1 111 ? 12.014 -11.480 -7.217 1.00 75.00 111 GLY A N 1
ATOM 862 C CA . GLY A 1 111 ? 13.324 -11.009 -6.758 1.00 75.00 111 GLY A CA 1
ATOM 863 C C . GLY A 1 111 ? 14.225 -12.122 -6.223 1.00 75.00 111 GLY A C 1
ATOM 864 O O . GLY A 1 111 ? 15.442 -12.038 -6.356 1.00 75.00 111 GLY A O 1
ATOM 865 N N . THR A 1 112 ? 13.655 -13.199 -5.677 1.00 74.44 112 THR A N 1
ATOM 866 C CA . THR A 1 112 ? 14.447 -14.357 -5.231 1.00 74.44 112 THR A CA 1
ATOM 867 C C . THR A 1 112 ? 14.946 -15.261 -6.365 1.00 74.44 112 THR A C 1
ATOM 869 O O . THR A 1 112 ? 15.844 -16.062 -6.124 1.00 74.44 112 THR A O 1
ATOM 872 N N . LEU A 1 113 ? 14.398 -15.146 -7.584 1.00 70.25 113 LEU A N 1
ATOM 873 C CA . LEU A 1 113 ? 14.678 -16.069 -8.693 1.00 70.25 113 LEU A CA 1
ATOM 874 C C . LEU A 1 113 ? 15.762 -15.576 -9.670 1.00 70.25 113 LEU A C 1
ATOM 876 O O . LEU A 1 113 ? 16.467 -16.413 -10.223 1.00 70.25 113 LEU A O 1
ATOM 880 N N . ASP A 1 114 ? 15.939 -14.259 -9.851 1.00 59.00 114 ASP A N 1
ATOM 881 C CA . ASP A 1 114 ? 16.891 -13.685 -10.822 1.00 59.00 114 ASP A CA 1
ATOM 882 C C . ASP A 1 114 ? 17.806 -12.605 -10.204 1.00 59.00 114 ASP A C 1
ATOM 884 O O . ASP A 1 114 ? 17.308 -11.695 -9.539 1.00 59.00 114 ASP A O 1
ATOM 888 N N . PRO A 1 115 ? 19.133 -12.613 -10.452 1.00 59.00 115 PRO A N 1
ATOM 889 C CA . PRO A 1 115 ? 20.070 -11.689 -9.802 1.00 59.00 115 PRO A CA 1
ATOM 890 C C . PRO A 1 115 ? 20.065 -10.244 -10.339 1.00 59.00 115 PRO A C 1
ATOM 892 O O . PRO A 1 115 ? 20.590 -9.353 -9.675 1.00 59.00 115 PRO A O 1
ATOM 895 N N . VAL A 1 116 ? 19.503 -9.967 -11.522 1.00 57.62 116 VAL A N 1
ATOM 896 C CA . VAL A 1 116 ? 19.778 -8.702 -12.243 1.00 57.62 116 VAL A CA 1
ATOM 897 C C . VAL A 1 116 ? 18.720 -7.590 -12.057 1.00 57.62 116 VAL A C 1
ATOM 899 O O . VAL A 1 116 ? 19.121 -6.427 -12.038 1.00 57.62 116 VAL A O 1
ATOM 902 N N . PRO A 1 117 ? 17.429 -7.857 -11.759 1.00 64.62 117 PRO A N 1
ATOM 903 C CA . PRO A 1 117 ? 16.505 -6.831 -11.254 1.00 64.62 117 PRO A CA 1
ATOM 904 C C . PRO A 1 117 ? 16.294 -6.870 -9.726 1.00 64.62 117 PRO A C 1
ATOM 906 O O . PRO A 1 117 ? 15.398 -6.200 -9.209 1.00 64.62 117 PRO A O 1
ATOM 909 N N . GLN A 1 118 ? 17.120 -7.610 -8.973 1.00 71.38 118 GLN A N 1
ATOM 910 C CA . GLN A 1 118 ? 16.928 -7.851 -7.533 1.00 71.38 118 GLN A CA 1
ATOM 911 C C . GLN A 1 118 ? 16.736 -6.580 -6.704 1.00 71.38 118 GLN A C 1
ATOM 913 O O . GLN A 1 118 ? 15.852 -6.527 -5.849 1.00 71.38 118 GLN A O 1
ATOM 918 N N . ARG A 1 119 ? 17.541 -5.542 -6.957 1.00 80.94 119 ARG A N 1
ATOM 919 C CA . ARG A 1 119 ? 17.461 -4.287 -6.195 1.00 80.94 119 ARG A CA 1
ATOM 920 C C . ARG A 1 119 ? 16.148 -3.556 -6.443 1.00 80.94 119 ARG A C 1
ATOM 922 O O . ARG A 1 119 ? 15.512 -3.151 -5.481 1.00 80.94 119 ARG A O 1
ATOM 929 N N . LEU A 1 120 ? 15.726 -3.447 -7.702 1.00 83.19 120 LEU A N 1
ATOM 930 C CA . LEU A 1 120 ? 14.478 -2.783 -8.074 1.00 83.19 120 LEU A CA 1
ATOM 931 C C . LEU A 1 120 ? 13.272 -3.480 -7.435 1.00 83.19 120 LEU A C 1
ATOM 933 O O . LEU A 1 120 ? 12.461 -2.830 -6.781 1.00 83.19 120 LEU A O 1
ATOM 937 N N . TYR A 1 121 ? 13.192 -4.807 -7.556 1.00 85.94 121 TYR A N 1
ATOM 938 C CA . TYR A 1 121 ? 12.118 -5.593 -6.947 1.00 85.94 121 TYR A CA 1
ATOM 939 C C . TYR A 1 121 ? 12.147 -5.524 -5.419 1.00 85.94 121 TYR A C 1
ATOM 941 O O . TYR A 1 121 ? 11.099 -5.380 -4.792 1.00 85.94 121 TYR A O 1
ATOM 949 N N . THR A 1 122 ? 13.336 -5.547 -4.812 1.00 87.00 122 THR A N 1
ATOM 950 C CA . THR A 1 122 ? 13.483 -5.380 -3.360 1.00 87.00 122 THR A CA 1
ATOM 951 C C . THR A 1 122 ? 13.006 -4.002 -2.910 1.00 87.00 122 THR A C 1
ATOM 953 O O . THR A 1 122 ? 12.251 -3.911 -1.948 1.00 87.00 122 THR A O 1
ATOM 956 N N . THR A 1 123 ? 13.385 -2.929 -3.605 1.00 89.00 123 THR A N 1
ATOM 957 C CA . THR A 1 123 ? 12.914 -1.577 -3.284 1.00 89.00 123 THR A CA 1
ATOM 958 C C . THR A 1 123 ? 11.402 -1.476 -3.438 1.00 89.00 123 THR A C 1
ATOM 960 O O . THR A 1 123 ? 10.730 -1.025 -2.514 1.00 89.00 123 THR A O 1
ATOM 963 N N . LEU A 1 124 ? 10.852 -1.947 -4.557 1.00 89.69 124 LEU A N 1
ATOM 964 C CA . LEU A 1 124 ? 9.428 -1.814 -4.841 1.00 89.69 124 LEU A CA 1
ATOM 965 C C . LEU A 1 124 ? 8.561 -2.614 -3.863 1.00 89.69 124 LEU A C 1
ATOM 967 O O . LEU A 1 124 ? 7.580 -2.088 -3.340 1.00 89.69 124 LEU A O 1
ATOM 971 N N . GLN A 1 125 ? 8.929 -3.863 -3.555 1.00 91.00 125 GLN A N 1
ATOM 972 C CA . GLN A 1 125 ? 8.171 -4.645 -2.576 1.00 91.00 125 GLN A CA 1
ATOM 973 C C . GLN A 1 125 ? 8.248 -4.023 -1.177 1.00 91.00 125 GLN A C 1
ATOM 975 O O . GLN A 1 125 ? 7.233 -3.984 -0.486 1.00 91.00 125 GLN A O 1
ATOM 980 N N . MET A 1 126 ? 9.394 -3.454 -0.783 1.00 92.69 126 MET A N 1
ATOM 981 C CA . MET A 1 126 ? 9.499 -2.714 0.478 1.00 92.69 126 MET A CA 1
ATOM 982 C C . MET A 1 126 ? 8.601 -1.474 0.490 1.00 92.69 126 MET A C 1
ATOM 984 O O . MET A 1 126 ? 7.871 -1.272 1.456 1.00 92.69 126 MET A O 1
ATOM 988 N N . GLN A 1 127 ? 8.572 -0.694 -0.593 1.00 93.81 127 GLN A N 1
ATOM 989 C CA . GLN A 1 127 ? 7.694 0.474 -0.712 1.00 93.81 127 GLN A CA 1
ATOM 990 C C . GLN A 1 127 ? 6.204 0.105 -0.610 1.00 93.81 127 GLN A C 1
ATOM 992 O O . GLN A 1 127 ? 5.434 0.840 0.007 1.00 93.81 127 GLN A O 1
ATOM 997 N N . LEU A 1 128 ? 5.793 -1.044 -1.159 1.00 94.56 128 LEU A N 1
ATOM 998 C CA . LEU A 1 128 ? 4.423 -1.548 -1.004 1.00 94.56 128 LEU A CA 1
ATOM 999 C C . LEU A 1 128 ? 4.122 -1.940 0.449 1.00 94.56 128 LEU A C 1
ATOM 1001 O O . LEU A 1 128 ? 3.061 -1.598 0.967 1.00 94.56 128 LEU A O 1
ATOM 1005 N N . TRP A 1 129 ? 5.059 -2.601 1.138 1.00 95.56 129 TRP A N 1
ATOM 1006 C CA . TRP A 1 129 ? 4.921 -2.906 2.568 1.00 95.56 129 TRP A CA 1
ATOM 1007 C C . TRP A 1 129 ? 4.880 -1.644 3.437 1.00 95.56 129 TRP A C 1
ATOM 1009 O O . TRP A 1 129 ? 4.146 -1.604 4.422 1.00 95.56 129 TRP A O 1
ATOM 1019 N N . GLU A 1 130 ? 5.601 -0.587 3.066 1.00 94.81 130 GLU A N 1
ATOM 1020 C CA . GLU A 1 130 ? 5.568 0.710 3.754 1.00 94.81 130 GLU A CA 1
ATOM 1021 C C . GLU A 1 130 ? 4.211 1.428 3.665 1.00 94.81 130 GLU A C 1
ATOM 1023 O O . GLU A 1 130 ? 3.977 2.374 4.424 1.00 94.81 130 GLU A O 1
ATOM 1028 N N . LEU A 1 131 ? 3.293 0.974 2.802 1.00 95.44 131 LEU A N 1
ATOM 1029 C CA . LEU A 1 131 ? 1.904 1.437 2.802 1.00 95.44 131 LEU A CA 1
ATOM 1030 C C . LEU A 1 131 ? 1.103 0.878 3.980 1.00 95.44 131 LEU A C 1
ATOM 1032 O O . LEU A 1 131 ? 0.166 1.538 4.427 1.00 95.44 131 LEU A O 1
ATOM 1036 N N . LEU A 1 132 ? 1.462 -0.297 4.513 1.00 96.00 132 LEU A N 1
ATOM 1037 C CA . LEU A 1 132 ? 0.699 -0.967 5.571 1.00 96.00 132 LEU A CA 1
ATOM 1038 C C . LEU A 1 132 ? 0.455 -0.052 6.786 1.00 96.00 132 LEU A C 1
ATOM 1040 O O . LEU A 1 132 ? -0.704 0.106 7.171 1.00 96.00 132 LEU A O 1
ATOM 1044 N N . PRO A 1 133 ? 1.467 0.628 7.369 1.00 94.75 133 PRO A N 1
ATOM 1045 C CA . PRO A 1 133 ? 1.216 1.565 8.458 1.00 94.75 133 PRO A CA 1
ATOM 1046 C C . PRO A 1 133 ? 0.230 2.681 8.095 1.00 94.75 133 PRO A C 1
ATOM 1048 O O . PRO A 1 133 ? -0.498 3.141 8.969 1.00 94.75 133 PRO A O 1
ATOM 1051 N N . ALA A 1 134 ? 0.199 3.144 6.843 1.00 93.75 134 ALA A N 1
ATOM 1052 C CA . ALA A 1 134 ? -0.727 4.191 6.416 1.00 93.75 134 ALA A CA 1
ATOM 1053 C C . ALA A 1 134 ? -2.181 3.689 6.391 1.00 93.75 134 ALA A C 1
ATOM 1055 O O . ALA A 1 134 ? -3.060 4.371 6.907 1.00 93.75 134 ALA A O 1
ATOM 1056 N N . PHE A 1 135 ? -2.425 2.462 5.916 1.00 94.00 135 PHE A N 1
ATOM 1057 C CA . PHE A 1 135 ? -3.742 1.816 6.030 1.00 94.00 135 PHE A CA 1
ATOM 1058 C C . PHE A 1 135 ? -4.164 1.578 7.490 1.00 94.00 135 PHE A C 1
ATOM 1060 O O . PHE A 1 135 ? -5.342 1.635 7.820 1.00 94.00 135 PHE A O 1
ATOM 1067 N N . CYS A 1 136 ? -3.200 1.350 8.380 1.00 92.56 136 CYS A N 1
ATOM 1068 C CA . CYS A 1 136 ? -3.430 1.139 9.808 1.00 92.56 136 CYS A CA 1
ATOM 1069 C C . CYS A 1 136 ? -3.642 2.423 10.630 1.00 92.56 136 CYS A C 1
ATOM 1071 O O . CYS A 1 136 ? -3.887 2.320 11.830 1.00 92.56 136 CYS A O 1
ATOM 1073 N N . ASP A 1 137 ? -3.496 3.612 10.035 1.00 89.19 137 ASP A N 1
ATOM 1074 C CA . ASP A 1 137 ? -3.606 4.895 10.748 1.00 89.19 137 ASP A CA 1
ATOM 1075 C C . ASP A 1 137 ? -5.065 5.295 11.018 1.00 89.19 137 ASP A C 1
ATOM 1077 O O . ASP A 1 137 ? -5.400 5.780 12.095 1.00 89.19 137 ASP A O 1
ATOM 1081 N N . SER A 1 138 ? -5.936 5.045 10.039 1.00 85.75 138 SER A N 1
ATOM 1082 C CA . SER A 1 138 ? -7.387 5.253 10.115 1.00 85.75 138 SER A CA 1
ATOM 1083 C C . SER A 1 138 ? -8.103 4.189 9.269 1.00 85.75 138 SER A C 1
ATOM 1085 O O . SER A 1 138 ? -8.558 4.482 8.166 1.00 85.75 138 SER A O 1
ATOM 1087 N N . PRO A 1 139 ? -8.132 2.923 9.715 1.00 88.06 139 PRO A N 1
ATOM 1088 C CA . PRO A 1 139 ? -8.805 1.853 8.986 1.00 88.06 139 PRO A CA 1
ATOM 1089 C C . PRO A 1 139 ? -10.329 2.002 9.065 1.00 88.06 139 PRO A C 1
ATOM 1091 O O . PRO A 1 139 ? -10.875 2.208 10.147 1.00 88.06 139 PRO A O 1
ATOM 1094 N N . SER A 1 140 ? -11.022 1.857 7.934 1.00 89.12 140 SER A N 1
ATOM 1095 C CA . SER A 1 140 ? -12.492 1.943 7.886 1.00 89.12 140 SER A CA 1
ATOM 1096 C C . SER A 1 140 ? -13.210 0.639 8.267 1.00 89.12 140 SER A C 1
ATOM 1098 O O . SER A 1 140 ? -14.408 0.660 8.527 1.00 89.12 140 SER A O 1
ATOM 1100 N N . ASP A 1 141 ? -12.494 -0.487 8.295 1.00 91.94 141 ASP A N 1
ATOM 1101 C CA . ASP A 1 141 ? -13.016 -1.860 8.406 1.00 91.94 141 ASP A CA 1
ATOM 1102 C C . ASP A 1 141 ? -12.181 -2.723 9.379 1.00 91.94 141 ASP A C 1
ATOM 1104 O O . ASP A 1 141 ? -12.005 -3.926 9.179 1.00 91.94 141 ASP A O 1
ATOM 1108 N N . LEU A 1 142 ? -11.607 -2.105 10.422 1.00 90.19 142 LEU A N 1
ATOM 1109 C CA . LEU A 1 142 ? -10.629 -2.757 11.303 1.00 90.19 142 LEU A CA 1
ATOM 1110 C C . LEU A 1 142 ? -11.126 -4.077 11.903 1.00 90.19 142 LEU A C 1
ATOM 1112 O O . LEU A 1 142 ? -10.403 -5.070 11.857 1.00 90.19 142 LEU A O 1
ATOM 1116 N N . GLU A 1 143 ? -12.332 -4.081 12.469 1.00 88.56 143 GLU A N 1
ATOM 1117 C CA . GLU A 1 143 ? -12.894 -5.235 13.182 1.00 88.56 143 GLU A CA 1
ATOM 1118 C C . GLU A 1 143 ? -13.128 -6.434 12.256 1.00 88.56 143 GLU A C 1
ATOM 1120 O O . GLU A 1 143 ? -12.888 -7.577 12.645 1.00 88.56 143 GLU A O 1
ATOM 1125 N N . GLU A 1 144 ? -13.525 -6.175 11.011 1.00 91.19 144 GLU A N 1
ATOM 1126 C CA . GLU A 1 144 ? -13.812 -7.209 10.015 1.00 91.19 144 GLU A CA 1
ATOM 1127 C C . GLU A 1 144 ? -12.526 -7.724 9.349 1.00 91.19 144 GLU A C 1
ATOM 1129 O O . GLU A 1 144 ? -12.320 -8.932 9.187 1.00 91.19 144 GLU A O 1
ATOM 1134 N N . SER A 1 145 ? -11.620 -6.815 8.984 1.00 92.25 145 SER A N 1
ATOM 1135 C CA . SER A 1 145 ? -10.464 -7.133 8.139 1.00 92.25 145 SER A CA 1
ATOM 1136 C C . SER A 1 145 ? -9.224 -7.563 8.917 1.00 92.25 145 SER A C 1
ATOM 1138 O O . SER A 1 145 ? -8.442 -8.386 8.427 1.00 92.25 145 SER A O 1
ATOM 1140 N N . PHE A 1 146 ? -9.013 -7.051 10.133 1.00 91.94 146 PHE A N 1
ATOM 1141 C CA . PHE A 1 146 ? -7.796 -7.351 10.891 1.00 91.94 146 PHE A CA 1
ATOM 1142 C C . PHE A 1 146 ? -7.652 -8.824 11.305 1.00 91.94 146 PHE A C 1
ATOM 1144 O O . PHE A 1 146 ? -6.546 -9.343 11.146 1.00 91.94 146 PHE A O 1
ATOM 1151 N N . PRO A 1 147 ? -8.700 -9.546 11.756 1.00 93.00 147 PRO A N 1
ATOM 1152 C CA . PRO A 1 147 ? -8.581 -10.970 12.086 1.00 93.00 147 PRO A CA 1
ATOM 1153 C C . PRO A 1 147 ? -8.080 -11.832 10.919 1.00 93.00 147 PRO A C 1
ATOM 1155 O O . PRO A 1 147 ? -7.359 -12.803 11.132 1.00 93.00 147 PRO A O 1
ATOM 1158 N N . HIS A 1 148 ? -8.410 -11.448 9.684 1.00 91.88 148 HIS A N 1
ATOM 1159 C CA . HIS A 1 148 ? -7.954 -12.122 8.468 1.00 91.88 148 HIS A CA 1
ATOM 1160 C C . HIS A 1 148 ? -6.512 -11.744 8.096 1.00 91.88 148 HIS A C 1
ATOM 1162 O O . HIS A 1 148 ? -5.751 -12.576 7.602 1.00 91.88 148 HIS A O 1
ATOM 1168 N N . LEU A 1 149 ? -6.118 -10.493 8.350 1.00 92.44 149 LEU A N 1
ATOM 1169 C CA . LEU A 1 149 ? -4.781 -9.981 8.045 1.00 92.44 149 LEU A CA 1
ATOM 1170 C C . LEU A 1 149 ? -3.735 -10.388 9.101 1.00 92.44 149 LEU A C 1
ATOM 1172 O O . LEU A 1 149 ? -2.571 -10.610 8.763 1.00 92.44 149 LEU A O 1
ATOM 1176 N N . ALA A 1 150 ? -4.129 -10.516 10.370 1.00 92.81 150 ALA A N 1
ATOM 1177 C CA . ALA A 1 150 ? -3.228 -10.756 11.496 1.00 92.81 150 ALA A CA 1
ATOM 1178 C C . ALA A 1 150 ? -2.377 -12.039 11.367 1.00 92.81 150 ALA A C 1
ATOM 1180 O O . ALA A 1 150 ? -1.167 -11.945 11.594 1.00 92.81 150 ALA A O 1
ATOM 1181 N N . PRO A 1 151 ? -2.914 -13.205 10.945 1.00 94.50 151 PRO A N 1
ATOM 1182 C CA . PRO A 1 151 ? -2.100 -14.399 10.714 1.00 94.50 151 PRO A CA 1
ATOM 1183 C C . PRO A 1 151 ? -1.026 -14.183 9.643 1.00 94.50 151 PRO A C 1
ATOM 1185 O O . PRO A 1 151 ? 0.106 -14.639 9.800 1.00 94.50 151 PRO A O 1
ATOM 1188 N N . VAL A 1 152 ? -1.356 -13.439 8.581 1.00 93.06 152 VAL A N 1
ATOM 1189 C CA . VAL A 1 152 ? -0.427 -13.145 7.481 1.00 93.06 152 VAL A CA 1
ATOM 1190 C C . VAL A 1 152 ? 0.702 -12.229 7.950 1.00 93.06 152 VAL A C 1
ATOM 1192 O O . VAL A 1 152 ? 1.866 -12.480 7.642 1.00 93.06 152 VAL A O 1
ATOM 1195 N N . LEU A 1 153 ? 0.382 -11.206 8.749 1.00 93.88 153 LEU A N 1
ATOM 1196 C CA . LEU A 1 153 ? 1.390 -10.342 9.369 1.00 93.88 153 LEU A CA 1
ATOM 1197 C C . LEU A 1 153 ? 2.272 -11.115 10.357 1.00 93.88 153 LEU A C 1
ATOM 1199 O O . LEU A 1 153 ? 3.479 -10.894 10.389 1.00 93.88 153 LEU A O 1
ATOM 1203 N N . GLY A 1 154 ? 1.693 -12.036 11.132 1.00 93.06 154 GLY A N 1
ATOM 1204 C CA . GLY A 1 154 ? 2.433 -12.892 12.059 1.00 93.06 154 GLY A CA 1
ATOM 1205 C C . GLY A 1 154 ? 3.432 -13.806 11.345 1.00 93.06 154 GLY A C 1
ATOM 1206 O O . GLY A 1 154 ? 4.598 -13.860 11.735 1.00 93.06 154 GLY A O 1
ATOM 1207 N N . ALA A 1 155 ? 3.005 -14.466 10.264 1.00 93.69 155 ALA A N 1
ATOM 1208 C CA . ALA A 1 155 ? 3.885 -15.284 9.430 1.00 93.69 155 ALA A CA 1
ATOM 1209 C C . ALA A 1 155 ? 5.007 -14.441 8.801 1.00 93.69 155 ALA A C 1
ATOM 1211 O O . ALA A 1 155 ? 6.184 -14.761 8.965 1.00 93.69 155 ALA A O 1
ATOM 1212 N N . ALA A 1 156 ? 4.658 -13.304 8.187 1.00 92.69 156 ALA A N 1
ATOM 1213 C CA . ALA A 1 156 ? 5.633 -12.394 7.591 1.00 92.69 156 ALA A CA 1
ATOM 1214 C C . ALA A 1 156 ? 6.652 -11.878 8.622 1.00 92.69 156 ALA A C 1
ATOM 1216 O O . ALA A 1 156 ? 7.841 -11.830 8.335 1.00 92.69 156 ALA A O 1
ATOM 1217 N N . MET A 1 157 ? 6.224 -11.548 9.842 1.00 93.00 157 MET A N 1
ATOM 1218 C CA . MET A 1 157 ? 7.123 -11.092 10.906 1.00 93.00 157 MET A CA 1
ATOM 1219 C C . MET A 1 157 ? 8.118 -12.176 11.357 1.00 93.00 157 MET A C 1
ATOM 1221 O O . MET A 1 157 ? 9.235 -11.844 11.755 1.00 93.00 157 MET A O 1
ATOM 1225 N N . ASN A 1 158 ? 7.726 -13.453 11.305 1.00 93.00 158 ASN A N 1
ATOM 1226 C CA . ASN A 1 158 ? 8.593 -14.577 11.670 1.00 93.00 158 ASN A CA 1
ATOM 1227 C C . ASN A 1 158 ? 9.576 -14.944 10.553 1.00 93.00 158 ASN A C 1
ATO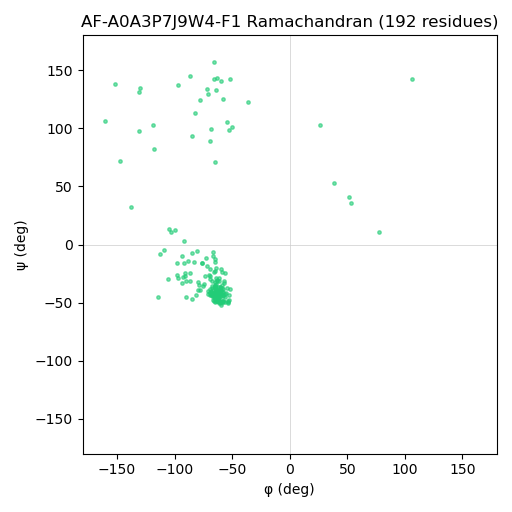M 1229 O O . ASN A 1 158 ? 10.727 -15.265 10.837 1.00 93.00 158 ASN A O 1
ATOM 1233 N N . GLU A 1 159 ? 9.128 -14.897 9.300 1.00 91.81 159 GLU A N 1
ATOM 1234 C CA . GLU A 1 159 ? 9.915 -15.324 8.137 1.00 91.81 159 GLU A CA 1
ATOM 1235 C C . GLU A 1 159 ? 10.820 -14.216 7.580 1.00 91.81 159 GLU A C 1
ATOM 1237 O O . GLU A 1 159 ? 11.813 -14.507 6.912 1.00 91.81 159 GLU A O 1
ATOM 1242 N N . ARG A 1 160 ? 10.477 -12.944 7.821 1.00 91.25 160 ARG A N 1
ATOM 1243 C CA . ARG A 1 160 ? 11.105 -11.793 7.167 1.00 91.25 160 ARG A CA 1
ATOM 1244 C C . ARG A 1 160 ? 11.532 -10.716 8.157 1.00 91.25 160 ARG A C 1
ATOM 1246 O O . ARG A 1 160 ? 10.752 -9.850 8.559 1.00 91.25 160 ARG A O 1
ATOM 1253 N N . ASP A 1 161 ? 12.816 -10.743 8.509 1.00 92.00 161 ASP A N 1
ATOM 1254 C CA . ASP A 1 161 ? 13.439 -9.769 9.415 1.00 92.00 161 ASP A CA 1
ATOM 1255 C C . ASP A 1 161 ? 13.325 -8.320 8.919 1.00 92.00 161 ASP A C 1
ATOM 1257 O O . ASP A 1 161 ? 13.138 -7.402 9.720 1.00 92.00 161 ASP A O 1
ATOM 1261 N N . ASP A 1 162 ? 13.377 -8.117 7.602 1.00 91.62 162 ASP A N 1
ATOM 1262 C CA . ASP A 1 162 ? 13.281 -6.810 6.949 1.00 91.62 162 ASP A CA 1
ATOM 1263 C C . ASP A 1 162 ? 11.905 -6.144 7.125 1.00 91.62 162 ASP A C 1
ATOM 1265 O O . ASP A 1 162 ? 11.803 -4.917 7.103 1.00 91.62 162 ASP A O 1
ATOM 1269 N N . LEU A 1 163 ? 10.849 -6.928 7.371 1.00 95.00 163 LEU A N 1
ATOM 1270 C CA . LEU A 1 163 ? 9.487 -6.419 7.548 1.00 95.00 163 LEU A CA 1
ATOM 1271 C C . LEU A 1 163 ? 9.120 -6.113 9.002 1.00 95.00 163 LEU A C 1
ATOM 1273 O O . LEU A 1 163 ? 8.138 -5.404 9.240 1.00 95.00 163 LEU A O 1
ATOM 1277 N N . LYS A 1 164 ? 9.890 -6.606 9.981 1.00 94.81 164 LYS A N 1
ATOM 1278 C CA . LYS A 1 164 ? 9.548 -6.514 11.413 1.00 94.81 164 LYS A CA 1
ATOM 1279 C C . LYS A 1 164 ? 9.235 -5.086 11.850 1.00 94.81 164 LYS A C 1
ATOM 1281 O O . LYS A 1 164 ? 8.213 -4.849 12.488 1.00 94.81 164 LYS A O 1
ATOM 1286 N N . LEU A 1 1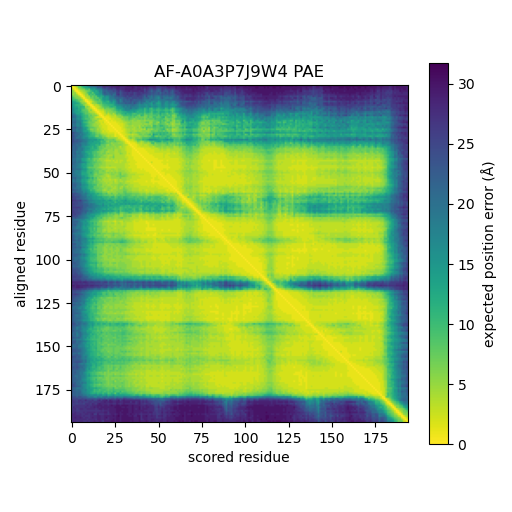65 ? 10.078 -4.120 11.480 1.00 95.12 165 LEU A N 1
ATOM 1287 C CA . LEU A 1 165 ? 9.882 -2.722 11.871 1.00 95.12 165 LEU A CA 1
ATOM 1288 C C . LEU A 1 165 ? 8.600 -2.131 11.266 1.00 95.12 165 LEU A C 1
ATOM 1290 O O . LEU A 1 165 ? 7.843 -1.449 11.960 1.00 95.12 165 LEU A O 1
ATOM 1294 N N . THR A 1 166 ? 8.339 -2.419 9.992 1.00 95.81 166 THR A N 1
ATOM 1295 C CA . THR A 1 166 ? 7.150 -1.951 9.271 1.00 95.81 166 THR A CA 1
ATOM 1296 C C . THR A 1 166 ? 5.875 -2.544 9.867 1.00 95.81 166 THR A C 1
ATOM 1298 O O . THR A 1 166 ? 4.929 -1.805 10.144 1.00 95.81 166 THR A O 1
ATOM 1301 N N . ILE A 1 167 ? 5.872 -3.848 10.157 1.00 95.94 167 ILE A N 1
ATOM 1302 C CA . ILE A 1 167 ? 4.737 -4.545 10.779 1.00 95.94 167 ILE A CA 1
ATOM 1303 C C . ILE A 1 167 ? 4.489 -4.016 12.197 1.00 95.94 167 ILE A C 1
ATOM 1305 O O . ILE A 1 167 ? 3.361 -3.659 12.531 1.00 95.94 167 ILE A O 1
ATOM 1309 N N . LEU A 1 168 ? 5.529 -3.874 13.024 1.00 95.44 168 LEU A N 1
ATOM 1310 C CA . LEU A 1 168 ? 5.391 -3.326 14.380 1.00 95.44 168 LEU A CA 1
ATOM 1311 C C . LEU A 1 168 ? 4.887 -1.875 14.376 1.00 95.44 168 LEU A C 1
ATOM 1313 O O . LEU A 1 168 ? 4.107 -1.485 15.247 1.00 95.44 168 LEU A O 1
ATOM 1317 N N . SER A 1 169 ? 5.309 -1.071 13.394 1.00 95.75 169 SER A N 1
ATOM 1318 C CA . SER A 1 169 ? 4.798 0.289 13.191 1.00 95.75 169 SER A CA 1
ATOM 1319 C C . SER A 1 169 ? 3.301 0.287 12.868 1.00 95.75 169 SER A C 1
ATOM 1321 O O . SER A 1 169 ? 2.543 1.056 13.464 1.00 95.75 169 SER A O 1
ATOM 1323 N N . ALA A 1 170 ? 2.859 -0.616 11.990 1.00 95.19 170 ALA A N 1
ATOM 1324 C CA . ALA A 1 170 ? 1.453 -0.790 11.642 1.00 95.19 170 ALA A CA 1
ATOM 1325 C C . ALA A 1 170 ? 0.603 -1.241 12.841 1.00 95.19 170 ALA A C 1
ATOM 1327 O O . ALA A 1 170 ? -0.402 -0.604 13.160 1.00 95.19 170 ALA A O 1
ATOM 1328 N N . LEU A 1 171 ? 1.056 -2.262 13.576 1.00 94.31 171 LEU A N 1
ATOM 1329 C CA . LEU A 1 171 ? 0.384 -2.748 14.787 1.00 94.31 171 LEU A CA 1
ATOM 1330 C C . LEU A 1 171 ? 0.267 -1.653 15.853 1.00 94.31 171 LEU A C 1
ATOM 1332 O O . LEU A 1 171 ? -0.780 -1.501 16.478 1.00 94.31 171 LEU A O 1
ATOM 1336 N N . ARG A 1 172 ? 1.309 -0.831 16.030 1.00 94.50 172 ARG A N 1
ATOM 1337 C CA . ARG A 1 172 ? 1.262 0.314 16.950 1.00 94.50 172 ARG A CA 1
ATOM 1338 C C . ARG A 1 172 ? 0.173 1.317 16.567 1.00 94.50 172 ARG A C 1
ATOM 1340 O O . ARG A 1 172 ? -0.458 1.874 17.464 1.00 94.50 172 ARG A O 1
ATOM 1347 N N . ARG A 1 173 ? -0.029 1.579 15.272 1.00 93.50 173 ARG A N 1
ATOM 1348 C CA . ARG A 1 173 ? -1.083 2.489 14.793 1.00 93.50 173 ARG A CA 1
ATOM 1349 C C . ARG A 1 173 ? -2.472 1.905 15.024 1.00 93.50 173 ARG A C 1
ATOM 1351 O O . ARG A 1 173 ? -3.297 2.600 15.603 1.00 93.50 173 ARG A O 1
ATOM 1358 N N . ILE A 1 174 ? -2.667 0.616 14.736 1.00 92.12 174 ILE A N 1
ATOM 1359 C CA . ILE A 1 174 ? -3.917 -0.097 15.049 1.00 92.12 174 ILE A CA 1
ATOM 1360 C C . ILE A 1 174 ? -4.245 -0.008 16.537 1.00 92.12 174 ILE A C 1
ATOM 1362 O O . ILE A 1 174 ? -5.350 0.379 16.892 1.00 92.12 174 ILE A O 1
ATOM 1366 N N . VAL A 1 175 ? -3.287 -0.314 17.418 1.00 91.38 175 VAL A N 1
ATOM 1367 C CA . VAL A 1 175 ? -3.512 -0.251 18.871 1.00 91.38 175 VAL A CA 1
ATOM 1368 C C . VAL A 1 175 ? -3.866 1.170 19.305 1.00 91.38 175 VAL A C 1
ATOM 1370 O O . VAL A 1 175 ? -4.775 1.356 20.105 1.00 91.38 175 VAL A O 1
ATOM 1373 N N . ARG A 1 176 ? -3.189 2.192 18.768 1.00 90.81 176 ARG A N 1
ATOM 1374 C CA . ARG A 1 176 ? -3.533 3.592 19.060 1.00 90.81 176 ARG A CA 1
ATOM 1375 C C . ARG A 1 176 ? -4.933 3.954 18.586 1.00 90.81 176 ARG A C 1
ATOM 1377 O O . ARG A 1 176 ? -5.620 4.650 19.318 1.00 90.81 176 ARG A O 1
ATOM 1384 N N . PHE A 1 177 ? -5.325 3.505 17.398 1.00 88.06 177 PHE A N 1
ATOM 1385 C CA . PHE A 1 177 ? -6.648 3.740 16.829 1.00 88.06 177 PHE A CA 1
ATOM 1386 C C . PHE A 1 177 ? -7.742 3.038 17.646 1.00 88.06 177 PHE A C 1
ATOM 1388 O O . PHE A 1 177 ? -8.682 3.685 18.090 1.00 88.06 177 PHE A O 1
ATOM 1395 N N . ALA A 1 178 ? -7.562 1.753 17.958 1.00 85.88 178 ALA A N 1
ATOM 1396 C CA . ALA A 1 178 ? -8.505 0.957 18.746 1.00 85.88 178 ALA A CA 1
ATOM 1397 C C . ALA A 1 178 ? -8.661 1.439 20.203 1.00 85.88 178 ALA A C 1
ATOM 1399 O O . ALA A 1 178 ? -9.664 1.153 20.851 1.00 85.88 178 ALA A O 1
ATOM 1400 N N . LEU A 1 179 ? -7.667 2.152 20.743 1.00 84.81 179 LEU A N 1
ATOM 1401 C CA . LEU A 1 179 ? -7.702 2.714 22.096 1.00 84.81 179 LEU A CA 1
ATOM 1402 C C . LEU A 1 179 ? -8.238 4.155 22.156 1.00 84.81 179 LEU A C 1
ATOM 1404 O O . LEU A 1 179 ? -8.241 4.738 23.243 1.00 84.81 179 LEU A O 1
ATOM 1408 N N . GLN A 1 180 ? -8.672 4.746 21.037 1.00 80.38 180 GLN A N 1
ATOM 1409 C CA . GLN A 1 180 ? -9.275 6.080 21.060 1.00 80.38 180 GLN A CA 1
ATOM 1410 C C . GLN A 1 180 ? -10.606 6.059 21.838 1.00 80.38 180 GLN A C 1
ATOM 1412 O O . GLN A 1 180 ? -11.357 5.089 21.750 1.00 80.38 180 GLN A O 1
ATOM 1417 N N . PRO A 1 181 ? -10.912 7.116 22.614 1.00 58.91 181 PRO A N 1
ATOM 1418 C CA . PRO A 1 181 ? -12.073 7.159 23.510 1.00 58.91 181 PRO A CA 1
ATOM 1419 C C . PRO A 1 181 ? -13.436 7.160 22.794 1.00 58.91 181 PRO A C 1
ATOM 1421 O O . PRO A 1 181 ? -14.446 6.991 23.463 1.00 58.91 181 PRO A O 1
ATOM 1424 N N . ASP A 1 182 ? -13.452 7.332 21.470 1.00 55.78 182 ASP A N 1
ATOM 1425 C CA . ASP A 1 182 ? -14.648 7.362 20.611 1.00 55.78 182 ASP A CA 1
ATOM 1426 C C . ASP A 1 182 ? -14.851 6.042 19.834 1.00 55.78 182 ASP A C 1
ATOM 1428 O O . ASP A 1 182 ? -15.643 5.971 18.895 1.00 55.78 182 ASP A O 1
ATOM 1432 N N . ALA A 1 183 ? -14.098 4.990 20.184 1.00 50.94 183 ALA A N 1
ATOM 1433 C CA . ALA A 1 183 ? -14.291 3.669 19.602 1.00 50.94 183 ALA A CA 1
ATOM 1434 C C . ALA A 1 183 ? -15.690 3.136 19.983 1.00 50.94 183 ALA A C 1
ATOM 1436 O O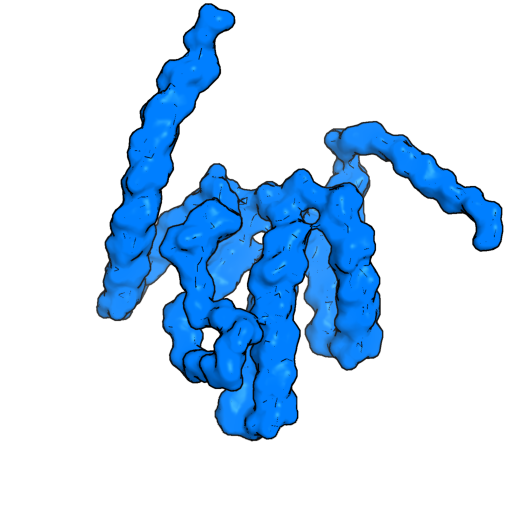 . ALA A 1 183 ? -16.057 3.224 21.163 1.00 50.94 183 ALA A O 1
ATOM 1437 N N . PRO A 1 184 ? -16.470 2.591 19.025 1.00 46.50 184 PRO A N 1
ATOM 1438 C CA . PRO A 1 184 ? -17.755 1.963 19.321 1.00 46.50 184 PRO A CA 1
ATOM 1439 C C . PRO A 1 184 ? -17.580 0.923 20.434 1.00 46.50 184 PRO A C 1
ATOM 1441 O O . PRO A 1 184 ? -16.532 0.283 20.529 1.00 46.50 184 PRO A O 1
ATOM 1444 N N . GLU A 1 185 ? -18.574 0.842 21.325 1.00 41.94 185 GLU A N 1
ATOM 1445 C CA . GLU A 1 185 ? -18.534 0.072 22.573 1.00 41.94 185 GLU A CA 1
ATOM 1446 C C . GLU A 1 185 ? -17.772 -1.248 22.438 1.00 41.94 185 GLU A C 1
ATOM 1448 O O . GLU A 1 185 ? -18.103 -2.113 21.628 1.00 41.94 185 GLU A O 1
ATOM 1453 N N . ARG A 1 186 ? -16.750 -1.397 23.286 1.00 52.06 186 ARG A N 1
ATOM 1454 C CA . ARG A 1 186 ? -15.966 -2.619 23.423 1.00 52.06 186 ARG A CA 1
ATOM 1455 C C . ARG A 1 186 ? -16.908 -3.787 23.696 1.00 52.06 186 ARG A C 1
ATOM 1457 O O . ARG A 1 186 ? -17.352 -3.967 24.828 1.00 52.06 186 ARG A O 1
ATOM 1464 N N . VAL A 1 187 ? -17.141 -4.635 22.699 1.00 41.97 187 VAL A N 1
ATOM 1465 C CA . VAL A 1 187 ? -17.528 -6.012 22.986 1.00 41.97 187 VAL A CA 1
ATOM 1466 C C . VAL A 1 187 ? -16.287 -6.641 23.602 1.00 41.97 187 VAL A C 1
ATOM 1468 O O . VAL A 1 187 ? -15.321 -6.954 22.9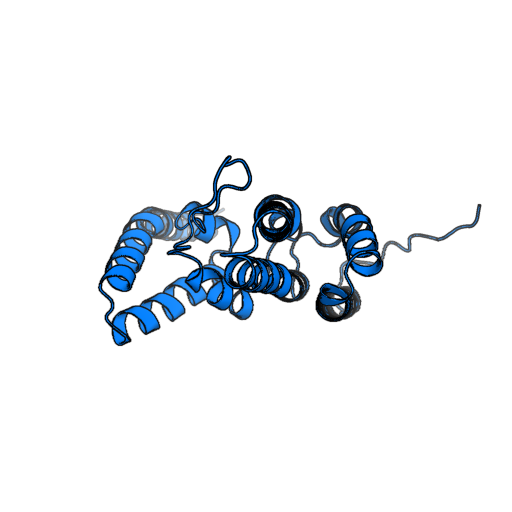07 1.00 41.97 187 VAL A O 1
ATOM 1471 N N . GLU A 1 188 ? -16.268 -6.737 24.931 1.00 38.34 188 GLU A N 1
ATOM 1472 C CA . GLU A 1 188 ? -15.318 -7.577 25.645 1.00 38.34 188 GLU A CA 1
ATOM 1473 C C . GLU A 1 188 ? -15.423 -8.980 25.047 1.00 38.34 188 GLU A C 1
ATOM 1475 O O . GLU A 1 188 ? -16.325 -9.755 25.365 1.00 38.34 188 GLU A O 1
ATOM 1480 N N . VAL A 1 189 ? -14.502 -9.315 24.143 1.00 42.66 189 VAL A N 1
ATOM 1481 C CA . VAL A 1 189 ? -14.243 -10.704 23.798 1.00 42.66 189 VAL A CA 1
ATOM 1482 C C . VAL A 1 189 ? -13.592 -11.277 25.042 1.00 42.66 189 VAL A C 1
ATOM 1484 O O . VAL A 1 189 ? -12.380 -11.184 25.239 1.00 42.66 189 VAL A O 1
ATOM 1487 N N . TYR A 1 190 ? -14.439 -11.781 25.935 1.00 37.97 190 TYR A N 1
ATOM 1488 C CA . TYR A 1 190 ? -14.043 -12.609 27.050 1.00 37.97 190 TYR A CA 1
ATOM 1489 C C . TYR A 1 190 ? -13.156 -13.719 26.484 1.00 37.97 190 TYR A C 1
ATOM 1491 O O . TYR A 1 190 ? -13.642 -14.690 25.908 1.00 37.97 190 TYR A O 1
ATOM 1499 N N . PHE A 1 191 ? -11.841 -13.566 26.647 1.00 39.25 191 PHE A N 1
ATOM 1500 C CA . PHE A 1 191 ? -10.888 -14.667 26.620 1.00 39.25 191 PHE A CA 1
ATOM 1501 C C . PHE A 1 191 ? -11.213 -15.566 27.821 1.00 39.25 191 PHE A C 1
ATOM 1503 O O . PHE A 1 191 ? -10.507 -15.590 28.827 1.00 39.25 191 PHE A O 1
ATOM 1510 N N . LEU A 1 192 ? -12.338 -16.273 27.746 1.00 34.94 192 LEU A N 1
ATOM 1511 C CA . LEU A 1 192 ? -12.637 -17.389 28.620 1.00 34.94 192 LEU A CA 1
ATOM 1512 C C . LEU A 1 192 ? -11.986 -18.614 27.993 1.00 34.94 192 LEU A C 1
ATOM 1514 O O . LEU A 1 192 ? -12.526 -19.246 27.092 1.00 34.94 192 LEU A O 1
ATOM 1518 N N . SER A 1 193 ? -10.767 -18.863 28.467 1.00 36.94 193 SER A N 1
ATOM 1519 C CA . SER A 1 193 ? -10.326 -20.173 28.946 1.00 36.94 193 SER A CA 1
ATOM 1520 C C . SER A 1 193 ? -11.043 -21.388 28.347 1.00 36.94 193 SER A C 1
ATOM 1522 O O . SER A 1 193 ? -12.117 -21.742 28.832 1.00 36.94 193 SER A O 1
ATOM 1524 N N . PHE A 1 194 ? -10.378 -22.065 27.410 1.00 38.59 194 PHE A N 1
ATOM 1525 C CA . PHE A 1 194 ? -10.294 -23.526 27.333 1.00 38.59 194 PHE A CA 1
ATOM 1526 C C . PHE A 1 194 ? -8.937 -23.927 26.753 1.00 38.59 194 PHE A C 1
ATOM 1528 O O . PHE A 1 194 ? -8.501 -23.274 25.779 1.00 38.59 194 PHE A O 1
#

pLDDT: mean 80.12, std 16.92, range [34.94, 96.0]